Protein 1FY2 (pdb70)

Organism: Salmonella typhimurium (strain LT2 / SGSC1412 / ATCC 700720) (NCBI:txid99287)

Radius of gyration: 16.22 Å; Cα contacts (8 Å, |Δi|>4): 516; chains: 1; bounding box: 36×38×47 Å

CATH classification: 3.40.50.880

Foldseek 3Di:
DWEKEALAQDDPPGDGNPVVVVVCLVRCPPFAEEEEQQQLDDPDDSVVVQPVCCVSCVVSRHHYDYCVPDDDSLVSLQPHQEYEYEHHHLQRSLQVCVVVVNFASNLVSVVVHHHYYYYNSSSQQQEQFNLQEPHDNPDHSPGRGHSHNDHAGENGQADPVSVVSVQVVCVVVQAHKYKRHHHQKIWTAPPHWTFIAGDDWMWIDHHPDDIDTDDGGDID

Structure (mmCIF, N/CA/C/O backbone):
data_1FY2
#
_entry.id   1FY2
#
_cell.length_a   91.986
_cell.length_b   42.690
_cell.length_c   62.496
_cell.angle_alpha   90.00
_cell.angle_beta   106.06
_cell.angle_gamma   90.00
#
_symmetry.space_group_name_H-M   'C 1 2 1'
#
loop_
_entity.id
_entity.type
_entity.pdbx_description
1 polymer 'ASPARTYL DIPEPTIDASE'
2 non-polymer 'CADMIUM ION'
3 water water
#
loop_
_atom_site.group_PDB
_atom_site.id
_atom_site.type_symbol
_atom_site.label_atom_id
_atom_site.label_alt_id
_atom_site.label_comp_id
_atom_site.label_asym_id
_atom_site.label_entity_id
_atom_site.label_seq_id
_atom_site.pdbx_PDB_ins_code
_atom_site.Cartn_x
_atom_site.Cartn_y
_atom_site.Cartn_z
_atom_site.occupancy
_atom_site.B_iso_or_equiv
_atom_site.auth_seq_id
_atom_site.auth_comp_id
_atom_site.auth_asym_id
_atom_site.auth_atom_id
_atom_site.pdbx_PDB_model_num
ATOM 1 N N . MET A 1 1 ? 27.067 30.382 11.933 1.00 16.25 1 MET A N 1
ATOM 2 C CA . MET A 1 1 ? 25.708 30.157 12.499 1.00 14.89 1 MET A CA 1
ATOM 3 C C . MET A 1 1 ? 25.445 28.748 12.980 1.00 13.05 1 MET A C 1
ATOM 4 O O . MET A 1 1 ? 26.030 27.754 12.516 1.00 12.71 1 MET A O 1
ATOM 9 N N . GLU A 1 2 ? 24.509 28.681 13.914 1.00 10.68 2 GLU A N 1
ATOM 10 C CA . GLU A 1 2 ? 24.162 27.452 14.571 1.00 8.93 2 GLU A CA 1
ATOM 11 C C . GLU A 1 2 ? 22.685 27.155 14.378 1.00 8.23 2 GLU A C 1
ATOM 12 O O . GLU A 1 2 ? 21.843 27.848 14.961 1.00 8.18 2 GLU A O 1
ATOM 18 N N . LEU A 1 3 ? 22.380 26.134 13.574 1.00 7.18 3 LEU A N 1
ATOM 19 C CA . LEU A 1 3 ? 21.002 25.703 13.311 1.00 7.73 3 LEU A CA 1
ATOM 20 C C . LEU A 1 3 ? 20.903 24.192 13.464 1.00 6.99 3 LEU A C 1
ATOM 21 O O . LEU A 1 3 ? 21.858 23.451 13.164 1.00 7.74 3 LEU A O 1
ATOM 26 N N . LEU A 1 4 ? 19.743 23.713 13.903 1.00 6.53 4 LEU A N 1
ATOM 27 C CA . LEU A 1 4 ? 19.459 22.279 13.913 1.00 6.31 4 LEU A CA 1
ATOM 28 C C . LEU A 1 4 ? 18.066 22.244 13.290 1.00 5.67 4 LEU A C 1
ATOM 29 O O . LEU A 1 4 ? 17.089 22.745 13.873 1.00 6.34 4 LEU A O 1
ATOM 34 N N . LEU A 1 5 ? 17.984 21.660 12.108 1.00 5.95 5 LEU A N 1
ATOM 35 C CA . LEU A 1 5 ? 16.761 21.602 11.324 1.00 6.11 5 LEU A CA 1
ATOM 36 C C . LEU A 1 5 ? 16.338 20.155 11.183 1.00 6.19 5 LEU A C 1
ATOM 37 O O . LEU A 1 5 ? 16.948 19.383 10.430 1.00 7.47 5 LEU A O 1
ATOM 42 N N . LEU A 1 6 ? 15.299 19.789 11.910 1.00 5.56 6 LEU A N 1
ATOM 43 C CA . LEU A 1 6 ? 14.793 18.415 11.937 1.00 7.10 6 LEU A CA 1
ATOM 44 C C . LEU A 1 6 ? 13.600 18.235 11.023 1.00 6.91 6 LEU A C 1
ATOM 45 O O . LEU A 1 6 ? 12.720 19.098 10.938 1.00 6.54 6 LEU A O 1
ATOM 50 N N . SER A 1 7 ? 13.536 17.117 10.332 1.00 6.06 7 SER A N 1
ATOM 51 C CA . SER A 1 7 ? 12.381 16.871 9.500 1.00 6.90 7 SER A CA 1
ATOM 52 C C . SER A 1 7 ? 11.098 16.749 10.341 1.00 7.05 7 SER A C 1
ATOM 53 O O . SER A 1 7 ? 10.018 17.162 9.921 1.00 7.72 7 SER A O 1
ATOM 56 N N . ASN A 1 8 ? 11.225 16.197 11.539 1.00 7.67 8 ASN A N 1
ATOM 57 C CA . ASN A 1 8 ? 10.073 15.887 12.374 1.00 8.79 8 ASN A CA 1
ATOM 58 C C . ASN A 1 8 ? 10.455 15.715 13.820 1.00 8.47 8 ASN A C 1
ATOM 59 O O . ASN A 1 8 ? 11.616 15.525 14.167 1.00 8.54 8 ASN A O 1
ATOM 64 N N . SER A 1 9 ? 9.444 15.756 14.677 1.00 9.58 9 SER A N 1
ATOM 65 C CA . SER A 1 9 ? 9.687 15.693 16.103 1.00 11.69 9 SER A CA 1
ATOM 66 C C . SER A 1 9 ? 9.844 14.323 16.750 1.00 11.95 9 SER A C 1
ATOM 67 O O . SER A 1 9 ? 10.559 14.208 17.746 1.00 12.26 9 SER A O 1
ATOM 70 N N . THR A 1 10 ? 9.203 13.310 16.180 1.00 12.75 10 THR A N 1
ATOM 71 C CA . THR A 1 10 ? 9.133 12.009 16.838 1.00 14.08 10 THR A CA 1
ATOM 72 C C . THR A 1 10 ? 9.330 10.794 15.972 1.00 14.58 10 THR A C 1
ATOM 73 O O . THR A 1 10 ? 8.602 10.592 15.004 1.00 16.33 10 THR A O 1
ATOM 77 N N . LEU A 1 11 ? 10.315 9.973 16.318 1.00 14.48 11 LEU A N 1
ATOM 78 C CA . LEU A 1 11 ? 10.539 8.745 15.581 1.00 15.12 11 LEU A CA 1
ATOM 79 C C . LEU A 1 11 ? 9.472 7.749 16.046 1.00 15.75 11 LEU A C 1
ATOM 80 O O . LEU A 1 11 ? 8.957 7.844 17.171 1.00 15.89 11 LEU A O 1
ATOM 85 N N . PRO A 1 12 ? 9.123 6.792 15.181 1.00 18.16 12 PRO A N 1
ATOM 86 C CA . PRO A 1 12 ? 8.107 5.824 15.612 1.00 18.01 12 PRO A CA 1
ATOM 87 C C . PRO A 1 12 ? 8.523 5.080 16.883 1.00 18.14 12 PRO A C 1
ATOM 88 O O . PRO A 1 12 ? 9.671 4.651 17.028 1.00 18.38 12 PRO A O 1
ATOM 92 N N . GLY A 1 13 ? 7.579 4.961 17.804 1.00 17.46 13 GLY A N 1
ATOM 93 C CA . GLY A 1 13 ? 7.837 4.260 19.042 1.00 18.19 13 GLY A CA 1
ATOM 94 C C . GLY A 1 13 ? 8.721 5.006 20.017 1.00 17.18 13 GLY A C 1
ATOM 95 O O . GLY A 1 13 ? 9.018 4.480 21.091 1.00 17.51 13 GLY A O 1
ATOM 96 N N . LYS A 1 14 ? 9.153 6.219 19.662 1.00 15.55 14 LYS A N 1
ATOM 97 C CA . LYS A 1 14 ? 10.008 6.994 20.544 1.00 14.95 14 LYS A CA 1
ATOM 98 C C . LYS A 1 14 ? 9.283 8.200 21.094 1.00 14.87 14 LYS A C 1
ATOM 99 O O . LYS A 1 14 ? 8.144 8.499 20.722 1.00 15.75 14 LYS A O 1
ATOM 105 N N . ALA A 1 15 ? 9.949 8.887 22.001 1.00 14.52 15 ALA A N 1
ATOM 106 C CA . ALA A 1 15 ? 9.362 10.034 22.636 1.00 15.34 15 ALA A CA 1
ATOM 107 C C . ALA A 1 15 ? 9.528 11.251 21.756 1.00 15.90 15 ALA A C 1
ATOM 108 O O . ALA A 1 15 ? 10.515 11.418 21.020 1.00 14.17 15 ALA A O 1
ATOM 110 N N . TRP A 1 16 ? 8.514 12.088 21.800 1.00 17.21 16 TRP A N 1
ATOM 111 C CA . TRP A 1 16 ? 8.542 13.332 21.056 1.00 16.72 16 TRP A CA 1
ATOM 112 C C . TRP A 1 16 ? 9.926 14.016 21.367 1.00 17.16 16 TRP A C 1
ATOM 113 O O . TRP A 1 16 ? 10.305 14.186 22.521 1.00 17.61 16 TRP A O 1
ATOM 124 N N . LEU A 1 17 ? 10.693 14.349 20.315 1.00 15.10 17 LEU A N 1
ATOM 125 C CA . LEU A 1 17 ? 12.043 14.966 20.353 1.00 12.83 17 LEU A CA 1
ATOM 126 C C . LEU A 1 17 ? 13.235 14.109 20.867 1.00 11.46 17 LEU A C 1
ATOM 127 O O . LEU A 1 17 ? 14.372 14.558 20.933 1.00 11.52 17 LEU A O 1
ATOM 132 N N . GLU A 1 18 ? 12.987 12.840 21.149 1.00 12.50 18 GLU A N 1
ATOM 133 C CA . GLU A 1 18 ? 14.061 11.992 21.690 1.00 12.58 18 GLU A CA 1
ATOM 134 C C . GLU A 1 18 ? 15.332 11.884 20.856 1.00 11.96 18 GLU A C 1
ATOM 135 O O . GLU A 1 18 ? 16.425 11.944 21.392 1.00 11.95 18 GLU A O 1
ATOM 141 N N . HIS A 1 19 ? 15.193 11.727 19.544 1.00 10.82 19 HIS A N 1
ATOM 142 C CA . HIS A 1 19 ? 16.349 11.609 18.674 1.00 11.54 19 HIS A CA 1
ATOM 143 C C . HIS A 1 19 ? 17.098 12.928 18.546 1.00 11.56 19 HIS A C 1
ATOM 144 O O . HIS A 1 19 ? 18.249 12.949 18.149 1.00 13.10 19 HIS A O 1
ATOM 151 N N . ALA A 1 20 ? 16.428 14.033 18.866 1.00 12.68 20 ALA A N 1
ATOM 152 C CA . ALA A 1 20 ? 17.072 15.338 18.756 1.00 13.40 20 ALA A CA 1
ATOM 153 C C . ALA A 1 20 ? 17.908 15.685 19.977 1.00 13.43 20 ALA A C 1
ATOM 154 O O . ALA A 1 20 ? 18.845 16.466 19.878 1.00 12.93 20 ALA A O 1
ATOM 156 N N . LEU A 1 21 ? 17.608 15.079 21.125 1.00 14.30 21 LEU A N 1
ATOM 157 C CA . LEU A 1 21 ? 18.319 15.447 22.349 1.00 13.22 21 LEU A CA 1
ATOM 158 C C . LEU A 1 21 ? 19.831 15.395 22.281 1.00 13.40 21 LEU A C 1
ATOM 159 O O . LEU A 1 21 ? 20.516 16.345 22.650 1.00 12.28 21 LEU A O 1
ATOM 164 N N . PRO A 1 22 ? 20.390 14.288 21.803 1.00 13.70 22 PRO A N 1
ATOM 165 C CA . PRO A 1 22 ? 21.846 14.298 21.763 1.00 13.63 22 PRO A CA 1
ATOM 166 C C . PRO A 1 22 ? 22.413 15.373 20.832 1.00 12.77 22 PRO A C 1
ATOM 167 O O . PRO A 1 22 ? 23.474 15.945 21.094 1.00 12.85 22 PRO A O 1
ATOM 171 N N . LEU A 1 23 ? 21.711 15.624 19.722 1.00 11.03 23 LEU A N 1
ATOM 172 C CA . LEU A 1 23 ? 22.136 16.644 18.764 1.00 10.20 23 LEU A CA 1
ATOM 173 C C . LEU A 1 23 ? 22.129 18.021 19.421 1.00 9.07 23 LEU A C 1
ATOM 174 O O . LEU A 1 23 ? 23.064 18.790 19.271 1.00 10.17 23 LEU A O 1
ATOM 179 N N . ILE A 1 24 ? 21.069 18.306 20.151 1.00 9.18 24 ILE A N 1
ATOM 180 C CA . ILE A 1 24 ? 20.938 19.581 20.838 1.00 10.63 24 ILE A CA 1
ATOM 181 C C . ILE A 1 24 ? 22.011 19.705 21.923 1.00 10.57 24 ILE A C 1
ATOM 182 O O . ILE A 1 24 ? 22.702 20.714 22.022 1.00 10.61 24 ILE A O 1
ATOM 187 N N . ALA A 1 25 ? 22.170 18.657 22.734 1.00 12.27 25 ALA A N 1
ATOM 188 C CA . ALA A 1 25 ? 23.182 18.696 23.792 1.00 13.23 25 ALA A CA 1
ATOM 189 C C . ALA A 1 25 ? 24.572 18.957 23.210 1.00 13.56 25 ALA A C 1
ATOM 190 O O . ALA A 1 25 ? 25.378 19.687 23.789 1.00 14.74 25 ALA A O 1
ATOM 192 N N . ASN A 1 26 ? 24.846 18.379 22.052 1.00 13.74 26 ASN A N 1
ATOM 193 C CA . ASN A 1 26 ? 26.123 18.571 21.394 1.00 14.99 26 ASN A CA 1
ATOM 194 C C . ASN A 1 26 ? 26.324 19.991 20.907 1.00 14.18 26 ASN A C 1
ATOM 195 O O . ASN A 1 26 ? 27.444 20.472 20.814 1.00 15.53 26 ASN A O 1
ATOM 200 N N . GLN A 1 27 ? 25.224 20.671 20.592 1.00 12.96 27 GLN A N 1
ATOM 201 C CA . GLN A 1 27 ? 25.311 21.996 20.011 1.00 11.74 27 GLN A CA 1
ATOM 202 C C . GLN A 1 27 ? 25.079 23.175 20.950 1.00 10.61 27 GLN A C 1
ATOM 203 O O . GLN A 1 27 ? 25.443 24.304 20.626 1.00 11.05 27 GLN A O 1
ATOM 209 N N . LEU A 1 28 ? 24.492 22.929 22.110 1.00 10.75 28 LEU A N 1
ATOM 210 C CA . LEU A 1 28 ? 24.184 24.029 23.010 1.00 10.43 28 LEU A CA 1
ATOM 211 C C . LEU A 1 28 ? 25.350 24.910 23.402 1.00 10.61 28 LEU A C 1
ATOM 212 O O . LEU A 1 28 ? 25.228 26.142 23.466 1.00 11.22 28 LEU A O 1
ATOM 217 N N . ASN A 1 29 ? 26.476 24.268 23.706 1.00 13.60 29 ASN A N 1
ATOM 218 C CA . ASN A 1 29 ? 27.681 24.973 24.104 1.00 14.99 29 AS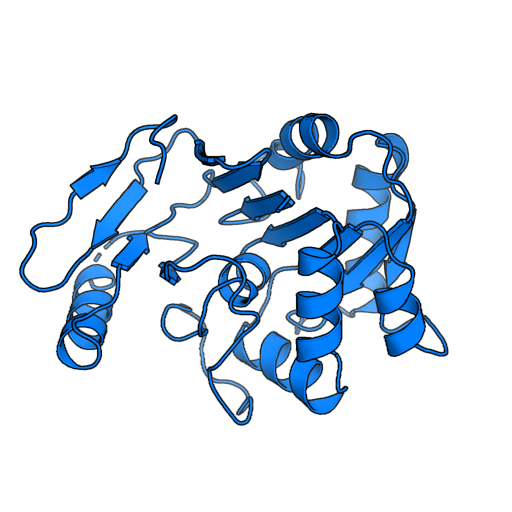N A CA 1
ATOM 219 C C . ASN A 1 29 ? 27.432 25.933 25.271 1.00 14.77 29 ASN A C 1
ATOM 220 O O . ASN A 1 29 ? 27.920 27.053 25.268 1.00 16.24 29 ASN A O 1
ATOM 225 N N . GLY A 1 30 ? 26.647 25.485 26.238 1.00 14.06 30 GLY A N 1
ATOM 226 C CA . GLY A 1 30 ? 26.387 26.296 27.420 1.00 14.88 30 GLY A CA 1
ATOM 227 C C . GLY A 1 30 ? 25.178 27.214 27.381 1.00 13.92 30 GLY A C 1
ATOM 228 O O . GLY A 1 30 ? 24.844 27.816 28.399 1.00 15.46 30 GLY A O 1
ATOM 229 N N . ARG A 1 31 ? 24.532 27.338 26.220 1.00 12.16 31 ARG A N 1
ATOM 230 C CA . ARG A 1 31 ? 23.350 28.206 26.099 1.00 11.17 31 ARG A CA 1
ATOM 231 C C . ARG A 1 31 ? 22.222 27.683 26.966 1.00 10.89 31 ARG A C 1
ATOM 232 O O . ARG A 1 31 ? 22.022 26.472 27.089 1.00 11.92 31 ARG A O 1
ATOM 240 N N . ARG A 1 32 ? 21.467 28.603 27.551 1.00 9.75 32 ARG A N 1
ATOM 241 C CA . ARG A 1 32 ? 20.350 28.247 28.407 1.00 9.98 32 ARG A CA 1
ATOM 242 C C . ARG A 1 32 ? 19.002 28.866 28.063 1.00 8.99 32 ARG A C 1
ATOM 243 O O . ARG A 1 32 ? 17.992 28.185 28.054 1.00 9.69 32 ARG A O 1
ATOM 251 N N . SER A 1 33 ? 18.966 30.166 27.797 1.00 8.27 33 SER A N 1
ATOM 252 C CA . SER A 1 33 ? 17.695 30.813 27.606 1.00 8.46 33 SER A CA 1
ATOM 253 C C . SER A 1 33 ? 17.094 30.602 26.251 1.00 7.31 33 SER A C 1
ATOM 254 O O . SER A 1 33 ? 17.680 30.954 25.230 1.00 9.23 33 SER A O 1
ATOM 257 N N . ALA A 1 34 ? 15.897 30.031 26.252 1.00 7.35 34 ALA A N 1
ATOM 258 C CA . ALA A 1 34 ? 15.214 29.734 25.013 1.00 7.60 34 ALA A CA 1
ATOM 259 C C . ALA A 1 34 ? 13.824 30.294 24.933 1.00 7.49 34 ALA A C 1
ATOM 260 O O . ALA A 1 34 ? 13.094 30.321 25.947 1.00 8.43 34 ALA A O 1
ATOM 262 N N . VAL A 1 35 ? 13.459 30.741 23.737 1.00 7.26 35 VAL A N 1
ATOM 263 C CA . VAL A 1 35 ? 12.074 31.125 23.504 1.00 7.56 35 VAL A CA 1
ATOM 264 C C . VAL A 1 35 ? 11.513 30.090 22.536 1.00 7.60 35 VAL A C 1
ATOM 265 O O . VAL A 1 35 ? 12.171 29.694 21.553 1.00 8.41 35 VAL A O 1
ATOM 269 N N . PHE A 1 36 ? 10.305 29.622 22.822 1.00 7.58 36 PHE A N 1
ATOM 270 C CA . PHE A 1 36 ? 9.623 28.666 21.956 1.00 7.46 36 PHE A CA 1
ATOM 271 C C . PHE A 1 36 ? 8.563 29.438 21.158 1.00 6.51 36 PHE A C 1
ATOM 272 O O . PHE A 1 36 ? 7.776 30.214 21.719 1.00 8.39 36 PHE A O 1
ATOM 280 N N . ILE A 1 37 ? 8.557 29.219 19.842 1.00 6.74 37 ILE A N 1
ATOM 281 C CA . ILE A 1 37 ? 7.630 29.839 18.891 1.00 6.33 37 ILE A CA 1
ATOM 282 C C . ILE A 1 37 ? 6.636 28.706 18.609 1.00 5.73 37 ILE A C 1
ATOM 283 O O . ILE A 1 37 ? 6.932 27.758 17.872 1.00 6.13 37 ILE A O 1
ATOM 288 N N . PRO A 1 38 ? 5.413 28.826 19.151 1.00 6.06 38 PRO A N 1
ATOM 289 C CA . PRO A 1 38 ? 4.396 27.779 19.008 1.00 6.89 38 PRO A CA 1
ATOM 290 C C . PRO A 1 38 ? 3.400 27.924 17.892 1.00 6.15 38 PRO A C 1
ATOM 291 O O . PRO A 1 38 ? 2.512 27.057 17.738 1.00 7.56 38 PRO A O 1
ATOM 295 N N . PHE A 1 39 ? 3.538 29.001 17.138 1.00 7.31 39 PHE A N 1
ATOM 296 C CA . PHE A 1 39 ? 2.521 29.408 16.167 1.00 7.87 39 PHE A CA 1
ATOM 297 C C . PHE A 1 39 ? 2.094 28.486 15.074 1.00 8.41 39 PHE A C 1
ATOM 298 O O . PHE A 1 39 ? 1.026 28.707 14.479 1.00 9.38 39 PHE A O 1
ATOM 306 N N . ALA A 1 40 ? 2.906 27.490 14.766 1.00 7.52 40 ALA A N 1
ATOM 307 C CA . ALA A 1 40 ? 2.507 26.527 13.761 1.00 8.80 40 ALA A CA 1
ATOM 308 C C . ALA A 1 40 ? 1.367 25.653 14.313 1.00 10.64 40 ALA A C 1
ATOM 309 O O . ALA A 1 40 ? 0.556 25.120 13.536 1.00 11.57 40 ALA A O 1
ATOM 311 N N . GLY A 1 41 ? 1.313 25.511 15.637 1.00 9.06 41 GLY A N 1
ATOM 312 C CA . GLY A 1 41 ? 0.322 24.676 16.304 1.00 10.84 41 GLY A CA 1
ATOM 313 C C . GLY A 1 41 ? -1.086 25.181 16.118 1.00 12.18 41 GLY A C 1
ATOM 314 O O . GLY A 1 41 ? -1.361 26.366 16.326 1.00 11.14 41 GLY A O 1
ATOM 315 N N . VAL A 1 42 ? -1.973 24.232 15.784 1.00 14.59 42 VAL A N 1
ATOM 316 C CA . VAL A 1 42 ? -3.375 24.499 15.482 1.00 16.14 42 VAL A CA 1
ATOM 317 C C . VAL A 1 42 ? -4.385 23.800 16.407 1.00 17.21 42 VAL A C 1
ATOM 318 O O . VAL A 1 42 ? -5.226 24.455 17.017 1.00 18.54 42 VAL A O 1
ATOM 322 N N . THR A 1 43 ? -4.279 22.473 16.495 1.00 19.92 43 THR A N 1
ATOM 323 C CA . THR A 1 43 ? -5.196 21.630 17.290 1.00 21.85 43 THR A CA 1
ATOM 324 C C . THR A 1 43 ? -4.898 21.540 18.798 1.00 22.85 43 THR A C 1
ATOM 325 O O . THR A 1 43 ? -5.745 21.091 19.587 1.00 24.32 43 THR A O 1
ATOM 329 N N . GLN A 1 44 ? -3.697 21.958 19.185 1.00 21.75 44 GLN A N 1
ATOM 330 C CA . GLN A 1 44 ? -3.256 21.963 20.575 1.00 20.07 44 GLN A CA 1
ATOM 331 C C . GLN A 1 44 ? -3.036 23.432 20.937 1.00 20.02 44 GLN A C 1
ATOM 332 O O . GLN A 1 44 ? -2.716 24.245 20.068 1.00 20.56 44 GLN A O 1
ATOM 338 N N . THR A 1 45 ? -3.214 23.782 22.202 1.00 18.83 45 THR A N 1
ATOM 339 C CA . THR A 1 45 ? -3.017 25.161 22.602 1.00 18.97 45 THR A CA 1
ATOM 340 C C . THR A 1 45 ? -1.523 25.461 22.599 1.00 17.34 45 THR A C 1
ATOM 341 O O . THR A 1 45 ? -0.685 24.569 22.774 1.00 16.89 45 THR A O 1
ATOM 345 N N . TRP A 1 46 ? -1.191 26.714 22.372 1.00 17.52 46 TRP A N 1
ATOM 346 C CA . TRP A 1 46 ? 0.213 27.060 22.369 1.00 15.70 46 TRP A CA 1
ATOM 347 C C . TRP A 1 46 ? 0.781 26.903 23.760 1.00 17.33 46 TRP A C 1
ATOM 348 O O . TRP A 1 46 ? 1.938 26.511 23.926 1.00 18.62 46 TRP A O 1
ATOM 359 N N . ASP A 1 47 ? -0.053 27.189 24.757 1.00 18.14 47 ASP A N 1
ATOM 360 C CA . ASP A 1 47 ? 0.369 27.064 26.136 1.00 18.75 47 ASP A CA 1
ATOM 361 C C . ASP A 1 47 ? 0.841 25.637 26.360 1.00 16.81 47 ASP A C 1
ATOM 362 O O . ASP A 1 47 ? 1.927 25.415 26.878 1.00 18.44 47 ASP A O 1
ATOM 367 N N . GLU A 1 48 ? 0.006 24.665 25.992 1.00 17.66 48 GLU A N 1
ATOM 368 C CA . GLU A 1 48 ? 0.401 23.281 26.194 1.00 17.30 48 GLU A CA 1
ATOM 369 C C . GLU A 1 48 ? 1.563 22.856 25.332 1.00 17.61 48 GLU A C 1
ATOM 370 O O . GLU A 1 48 ? 2.390 22.041 25.743 1.00 17.67 48 GLU A O 1
ATOM 376 N N . TYR A 1 49 ? 1.648 23.412 24.129 1.00 16.51 49 TYR A N 1
ATOM 377 C CA . TYR A 1 49 ? 2.749 23.072 23.228 1.00 15.72 49 TYR A CA 1
ATOM 378 C C . TYR A 1 49 ? 4.099 23.448 23.882 1.00 15.29 49 TYR A C 1
ATOM 379 O O . TYR A 1 49 ? 5.087 22.734 23.802 1.00 14.45 49 TYR A O 1
ATOM 388 N N . THR A 1 50 ? 4.131 24.573 24.547 1.00 16.83 50 THR A N 1
ATOM 389 C CA . THR A 1 50 ? 5.368 24.977 25.203 1.00 17.20 50 THR A CA 1
ATOM 390 C C . THR A 1 50 ? 5.959 23.985 26.288 1.00 17.96 50 THR A C 1
ATOM 391 O O . THR A 1 50 ? 7.166 23.828 26.420 1.00 18.02 50 THR A O 1
ATOM 395 N N . ASP A 1 51 ? 5.108 23.238 26.992 1.00 16.89 51 ASP A N 1
ATOM 396 C CA . ASP A 1 51 ? 5.554 22.318 28.065 1.00 15.57 51 ASP A CA 1
ATOM 397 C C . ASP A 1 51 ? 6.317 21.042 27.714 1.00 16.39 51 ASP A C 1
ATOM 398 O O . ASP A 1 51 ? 7.267 20.660 28.418 1.00 16.60 51 ASP A O 1
ATOM 403 N N . LYS A 1 52 ? 5.894 20.357 26.656 1.00 14.38 52 LYS A N 1
ATOM 404 C CA . LYS A 1 52 ? 6.588 19.142 26.264 1.00 17.64 52 LYS A CA 1
ATOM 405 C C . LYS A 1 52 ? 8.061 19.451 25.973 1.00 15.95 52 LYS A C 1
ATOM 406 O O . LYS A 1 52 ? 8.968 18.651 26.275 1.00 17.88 52 LYS A O 1
ATOM 412 N N . THR A 1 53 ? 8.275 20.578 25.283 1.00 17.24 53 THR A N 1
ATOM 413 C CA . THR A 1 53 ? 9.592 21.080 24.886 1.00 16.64 53 THR A CA 1
ATOM 414 C C . THR A 1 53 ? 10.452 21.365 26.137 1.00 12.84 53 THR A C 1
ATOM 415 O O . THR A 1 53 ? 11.580 20.893 26.262 1.00 14.93 53 THR A O 1
ATOM 419 N N . ALA A 1 54 ? 9.871 22.112 27.058 1.00 16.27 54 ALA A N 1
ATOM 420 C CA . ALA A 1 54 ? 10.548 22.444 28.314 1.00 17.15 54 ALA A CA 1
ATOM 421 C C . ALA A 1 54 ? 10.901 21.174 29.102 1.00 17.58 54 ALA A C 1
ATOM 422 O O . ALA A 1 54 ? 11.977 21.047 29.678 1.00 18.25 54 ALA A O 1
ATOM 424 N N . GLU A 1 55 ? 9.974 20.226 29.085 1.00 17.30 55 GLU A N 1
ATOM 425 C CA . GLU A 1 55 ? 10.114 18.940 29.756 1.00 16.75 55 GLU A CA 1
ATOM 426 C C . GLU A 1 55 ? 11.353 18.166 29.346 1.00 16.53 55 GLU A C 1
ATOM 427 O O . GLU A 1 55 ? 12.128 17.697 30.195 1.00 17.58 55 GLU A O 1
ATOM 433 N N . VAL A 1 56 ? 11.529 18.006 28.032 1.00 13.96 56 VAL A N 1
ATOM 434 C CA . VAL A 1 56 ? 12.656 17.232 27.545 1.00 15.67 56 VAL A CA 1
ATOM 435 C C . VAL A 1 56 ? 13.937 18.031 27.469 1.00 11.17 56 VAL A C 1
ATOM 436 O O . VAL A 1 56 ? 15.043 17.471 27.505 1.00 15.13 56 VAL A O 1
ATOM 440 N N . LEU A 1 57 ? 13.792 19.356 27.331 1.00 15.50 57 LEU A N 1
ATOM 441 C CA . LEU A 1 57 ? 14.946 20.227 27.221 1.00 13.71 57 LEU A CA 1
ATOM 442 C C . LEU A 1 57 ? 15.452 20.781 28.542 1.00 12.67 57 LEU A C 1
ATOM 443 O O . LEU A 1 57 ? 16.614 21.092 28.627 1.00 11.31 57 LEU A O 1
ATOM 448 N N . ALA A 1 58 ? 14.597 20.874 29.560 1.00 13.10 58 ALA A N 1
ATOM 449 C CA . ALA A 1 58 ? 15.054 21.390 30.860 1.00 13.22 58 ALA A CA 1
ATOM 450 C C . ALA A 1 58 ? 16.293 20.643 31.387 1.00 13.54 58 ALA A C 1
ATOM 451 O O . ALA A 1 58 ? 17.249 21.265 31.834 1.00 12.61 58 ALA A O 1
ATOM 453 N N . PRO A 1 59 ? 16.298 19.293 31.320 1.00 12.97 59 PRO A N 1
ATOM 454 C CA . PRO A 1 59 ? 17.460 18.547 31.817 1.00 12.59 59 PRO A CA 1
ATOM 455 C C . PRO A 1 59 ? 18.735 18.872 31.056 1.00 11.92 59 PRO A C 1
ATOM 456 O O . PRO A 1 59 ? 19.835 18.676 31.539 1.00 11.41 59 PRO A O 1
ATOM 460 N N . LEU A 1 60 ? 18.563 19.342 29.818 1.00 12.14 60 LEU A N 1
ATOM 461 C CA . LEU A 1 60 ? 19.701 19.705 28.984 1.00 11.75 60 LEU A CA 1
ATOM 462 C C . LEU A 1 60 ? 20.247 21.105 29.333 1.00 12.10 60 LEU A C 1
ATOM 463 O O . LEU A 1 60 ? 21.226 21.556 28.727 1.00 12.02 60 LEU A O 1
ATOM 468 N N . GLY A 1 61 ? 19.624 21.762 30.312 1.00 11.09 61 GLY A N 1
ATOM 469 C CA . GLY A 1 61 ? 20.048 23.089 30.738 1.00 10.89 61 GLY A CA 1
ATOM 470 C C . GLY A 1 61 ? 19.346 24.197 29.973 1.00 10.52 61 GLY A C 1
ATOM 471 O O . GLY A 1 61 ? 19.788 25.350 30.004 1.00 11.44 61 GLY A O 1
ATOM 472 N N . VAL A 1 62 ? 18.246 23.872 29.313 1.00 9.56 62 VAL A N 1
ATOM 473 C CA . VAL A 1 62 ? 17.527 24.874 28.517 1.00 10.49 62 VAL A CA 1
ATOM 474 C C . VAL A 1 62 ? 16.274 25.335 29.244 1.00 10.39 62 VAL A C 1
ATOM 475 O O . VAL A 1 62 ? 15.455 24.505 29.680 1.00 11.09 62 VAL A O 1
ATOM 479 N N . ASN A 1 63 ? 16.129 26.648 29.413 1.00 9.33 63 ASN A N 1
ATOM 480 C CA . ASN A 1 63 ? 14.958 27.213 30.059 1.00 10.35 63 ASN A CA 1
ATOM 481 C C . ASN A 1 63 ? 14.079 27.736 28.952 1.00 9.69 63 ASN A C 1
ATOM 482 O O . ASN A 1 63 ? 14.386 28.744 28.333 1.00 10.46 63 ASN A O 1
ATOM 487 N N . VAL A 1 64 ? 12.968 27.057 28.737 1.00 10.17 64 VAL A N 1
ATOM 488 C CA . VAL A 1 64 ? 12.072 27.389 27.656 1.00 11.44 64 VAL A CA 1
ATOM 489 C C . VAL A 1 64 ? 10.906 28.222 28.085 1.00 12.68 64 VAL A C 1
ATOM 490 O O . VAL A 1 64 ? 10.188 27.843 29.012 1.00 15.16 64 VAL A O 1
ATOM 494 N N . THR A 1 65 ? 10.717 29.356 27.425 1.00 11.78 65 THR A N 1
ATOM 495 C CA . THR A 1 65 ? 9.582 30.210 27.687 1.00 13.29 65 THR A CA 1
ATOM 496 C C . THR A 1 65 ? 8.809 30.382 26.380 1.00 12.11 65 THR A C 1
ATOM 497 O O . THR A 1 65 ? 9.399 30.624 25.320 1.00 10.42 65 THR A O 1
ATOM 501 N N . GLY A 1 66 ? 7.488 30.231 26.459 1.00 12.82 66 GLY A N 1
ATOM 502 C CA . GLY A 1 66 ? 6.651 30.386 25.274 1.00 11.92 66 GLY A CA 1
ATOM 503 C C . GLY A 1 66 ? 6.587 31.849 24.903 1.00 12.14 66 GLY A C 1
ATOM 504 O O . GLY A 1 66 ? 6.284 32.697 25.762 1.00 13.03 66 GLY A O 1
ATOM 505 N N . ILE A 1 67 ? 6.808 32.170 23.633 1.00 11.91 67 ILE A N 1
ATOM 506 C CA . ILE A 1 67 ? 6.834 33.561 23.169 1.00 12.27 67 ILE A CA 1
ATOM 507 C C . ILE A 1 67 ? 5.467 34.228 23.297 1.00 14.40 67 ILE A C 1
ATOM 508 O O . ILE A 1 67 ? 5.366 35.462 23.217 1.00 15.83 67 ILE A O 1
ATOM 513 N N . HIS A 1 68 ? 4.437 33.402 23.515 1.00 14.39 68 HIS A N 1
ATOM 514 C CA . HIS A 1 68 ? 3.059 33.865 23.720 1.00 16.34 68 HIS A CA 1
ATOM 515 C C . HIS A 1 68 ? 2.780 34.083 25.223 1.00 16.73 68 HIS A C 1
ATOM 516 O O . HIS A 1 68 ? 1.664 34.492 25.605 1.00 19.07 68 HIS A O 1
ATOM 523 N N . ARG A 1 69 ? 3.757 33.785 26.079 1.00 17.24 69 ARG A N 1
ATOM 524 C CA . ARG A 1 69 ? 3.586 33.939 27.531 1.00 17.34 69 ARG A CA 1
ATOM 525 C C . ARG A 1 69 ? 4.487 35.040 28.110 1.00 16.75 69 ARG A C 1
ATOM 526 O O . ARG A 1 69 ? 4.657 35.120 29.336 1.00 19.24 69 ARG A O 1
ATOM 534 N N . VAL A 1 70 ? 5.064 35.879 27.250 1.00 14.54 70 VAL A N 1
ATOM 535 C CA . VAL A 1 70 ? 5.937 36.960 27.724 1.00 14.41 70 VAL A CA 1
ATOM 536 C C . VAL A 1 70 ? 5.399 38.323 27.337 1.00 14.22 70 VAL A C 1
ATOM 537 O O . VAL A 1 70 ? 4.784 38.492 26.288 1.00 14.86 70 VAL A O 1
ATOM 541 N N . ALA A 1 71 ? 5.650 39.314 28.186 1.00 12.66 71 ALA A N 1
ATOM 542 C CA . ALA A 1 71 ? 5.123 40.648 27.939 1.00 13.19 71 ALA A CA 1
ATOM 543 C C . ALA A 1 71 ? 5.717 41.351 26.733 1.00 12.24 71 ALA A C 1
ATOM 544 O O . ALA A 1 71 ? 5.016 42.094 26.037 1.00 14.13 71 ALA A O 1
ATOM 546 N N . ASP A 1 72 ? 6.998 41.128 26.467 1.00 10.55 72 ASP A N 1
ATOM 547 C CA . ASP A 1 72 ? 7.632 41.781 25.333 1.00 10.44 72 ASP A CA 1
ATOM 548 C C . ASP A 1 72 ? 8.324 40.696 24.500 1.00 10.80 72 ASP A C 1
ATOM 549 O O . ASP A 1 72 ? 9.489 40.359 24.713 1.00 9.42 72 ASP A O 1
ATOM 554 N N . PRO A 1 73 ? 7.580 40.132 23.537 1.00 10.03 73 PRO A N 1
ATOM 555 C CA . PRO A 1 73 ? 8.154 39.077 22.700 1.00 10.61 73 PRO A CA 1
ATOM 556 C C . PRO A 1 73 ? 9.364 39.507 21.892 1.00 9.49 73 PRO A C 1
ATOM 557 O O . PRO A 1 73 ? 10.311 38.741 21.691 1.00 10.20 73 PRO A O 1
ATOM 561 N N . LEU A 1 74 ? 9.372 40.748 21.436 1.00 9.56 74 LEU A N 1
ATOM 562 C CA . LEU A 1 74 ? 10.496 41.234 20.674 1.00 9.24 74 LEU A CA 1
ATOM 563 C C . LEU A 1 74 ? 11.734 41.221 21.571 1.00 9.32 74 LEU A C 1
ATOM 564 O O . LEU A 1 74 ? 12.786 40.721 21.184 1.00 10.45 74 LEU A O 1
ATOM 569 N N . ALA A 1 75 ? 11.619 41.769 22.787 1.00 9.89 75 ALA A N 1
ATOM 570 C CA . ALA A 1 75 ? 12.767 41.771 23.687 1.00 8.64 75 ALA A CA 1
ATOM 571 C C . ALA A 1 75 ? 13.160 40.358 24.101 1.00 7.81 75 ALA A C 1
ATOM 572 O O . ALA A 1 75 ? 14.338 40.081 24.280 1.00 9.51 75 ALA A O 1
ATOM 574 N N . ALA A 1 76 ? 12.178 39.471 24.261 1.00 8.77 76 ALA A N 1
ATOM 575 C CA . ALA A 1 76 ? 12.479 38.089 24.620 1.00 9.54 76 ALA A CA 1
ATOM 576 C C . ALA A 1 76 ? 13.363 37.461 23.543 1.00 8.64 76 ALA A C 1
ATOM 577 O O . ALA A 1 76 ? 14.341 36.762 23.855 1.00 9.07 76 ALA A O 1
ATOM 579 N N . ILE A 1 77 ? 13.036 37.695 22.280 1.00 7.93 77 ILE A N 1
ATOM 580 C CA . ILE A 1 77 ? 13.848 37.175 21.189 1.00 8.65 77 ILE A CA 1
ATOM 581 C C . ILE A 1 77 ? 15.232 37.847 21.199 1.00 8.23 77 ILE A C 1
ATOM 582 O O . ILE A 1 77 ? 16.254 37.160 21.063 1.00 8.67 77 ILE A O 1
ATOM 587 N N . GLU A 1 78 ? 15.296 39.166 21.395 1.00 9.29 78 GLU A N 1
ATOM 588 C CA . GLU A 1 78 ? 16.578 39.863 21.399 1.00 10.01 78 GLU A CA 1
ATOM 589 C C . GLU A 1 78 ? 17.533 39.360 22.473 1.00 8.82 78 GLU A C 1
ATOM 590 O O . GLU A 1 78 ? 18.740 39.388 22.286 1.00 10.64 78 GLU A O 1
ATOM 596 N N . LYS A 1 79 ? 16.982 38.890 23.589 1.00 8.98 79 LYS A N 1
ATOM 597 C CA . LYS A 1 79 ? 17.800 38.407 24.702 1.00 9.86 79 LYS A CA 1
ATOM 598 C C . LYS A 1 79 ? 18.021 36.893 24.700 1.00 9.34 79 LYS A C 1
ATOM 599 O O . LYS A 1 79 ? 18.873 36.383 25.423 1.00 10.29 79 LYS A O 1
ATOM 605 N N . ALA A 1 80 ? 17.251 36.175 23.903 1.00 9.48 80 ALA A N 1
ATOM 606 C CA . ALA A 1 80 ? 17.336 34.717 23.886 1.00 9.93 80 ALA A CA 1
ATOM 607 C C . ALA A 1 80 ? 18.631 34.147 23.348 1.00 9.15 80 ALA A C 1
ATOM 608 O O . ALA A 1 80 ? 19.221 34.673 22.406 1.00 10.05 80 ALA A O 1
ATOM 610 N N . GLU A 1 81 ? 19.080 33.049 23.949 1.00 7.82 81 GLU A N 1
ATOM 611 C CA . GLU A 1 81 ? 20.267 32.379 23.436 1.00 7.38 81 GLU A CA 1
ATOM 612 C C . GLU A 1 81 ? 19.882 31.290 22.435 1.00 6.70 81 GLU A C 1
ATOM 613 O O . GLU A 1 81 ? 20.715 30.821 21.659 1.00 7.31 81 GLU A O 1
ATOM 619 N N . ILE A 1 82 ? 18.612 30.880 22.466 1.00 6.33 82 ILE A N 1
ATOM 620 C CA . ILE A 1 82 ? 18.128 29.790 21.653 1.00 6.22 82 ILE A CA 1
ATOM 621 C C . ILE A 1 82 ? 16.715 30.131 21.190 1.00 5.57 82 ILE A C 1
ATOM 622 O O . ILE A 1 82 ? 15.906 30.620 21.987 1.00 6.94 82 ILE A O 1
ATOM 627 N N . ILE A 1 83 ? 16.427 29.878 19.914 1.00 5.63 83 ILE A N 1
ATOM 628 C CA . ILE A 1 83 ? 15.093 30.097 19.354 1.00 6.10 83 ILE A CA 1
ATOM 629 C C . ILE A 1 83 ? 14.621 28.742 18.885 1.00 5.70 83 ILE A C 1
ATOM 630 O O . ILE A 1 83 ? 15.303 28.109 18.092 1.00 6.24 83 ILE A O 1
ATOM 635 N N . ILE A 1 84 ? 13.488 28.275 19.399 1.00 5.28 84 ILE A N 1
ATOM 636 C CA . ILE A 1 84 ? 12.951 26.953 19.077 1.00 5.64 84 ILE A CA 1
ATOM 637 C C . ILE A 1 84 ? 11.625 27.123 18.388 1.00 5.37 84 ILE A C 1
ATOM 638 O O . ILE A 1 84 ? 10.743 27.776 18.914 1.00 6.43 84 ILE A O 1
ATOM 643 N N . VAL A 1 85 ? 11.479 26.529 17.213 1.00 5.71 85 VAL A N 1
ATOM 644 C CA . VAL A 1 85 ? 10.271 26.686 16.420 1.00 6.39 85 VAL A CA 1
ATOM 645 C C . VAL A 1 85 ? 9.667 25.331 16.133 1.00 5.96 85 VAL A C 1
ATOM 646 O O . VAL A 1 85 ? 10.241 24.485 15.439 1.00 6.58 85 VAL A O 1
ATOM 650 N N . GLY A 1 86 ? 8.476 25.123 16.698 1.00 6.63 86 GLY A N 1
ATOM 651 C CA . GLY A 1 86 ? 7.797 23.859 16.576 1.00 7.94 86 GLY A CA 1
ATOM 652 C C . GLY A 1 86 ? 7.073 23.657 15.280 1.00 6.98 86 GLY A C 1
ATOM 653 O O . GLY A 1 86 ? 6.844 24.563 14.470 1.00 7.72 86 GLY A O 1
ATOM 654 N N . GLY A 1 87 ? 6.669 22.412 15.116 1.00 8.86 87 GLY A N 1
ATOM 655 C CA . GLY A 1 87 ? 5.952 21.977 13.942 1.00 10.82 87 GLY A CA 1
ATOM 656 C C . GLY A 1 87 ? 4.496 22.321 14.008 1.00 11.12 87 GLY A C 1
ATOM 657 O O . GLY A 1 87 ? 3.963 22.787 15.029 1.00 10.94 87 GLY A O 1
ATOM 658 N N . GLY A 1 88 ? 3.824 22.065 12.898 1.00 11.31 88 GLY A N 1
ATOM 659 C CA . GLY A 1 88 ? 2.420 22.371 12.780 1.00 11.86 88 GLY A CA 1
ATOM 660 C C . GLY A 1 88 ? 2.212 22.894 11.371 1.00 11.66 88 GLY A C 1
ATOM 661 O O . GLY A 1 88 ? 2.919 22.443 10.473 1.00 12.91 88 GLY A O 1
ATOM 662 N N . ASN A 1 89 ? 1.298 23.847 11.191 1.00 10.46 89 ASN A N 1
ATOM 663 C CA . ASN A 1 89 ? 1.035 24.399 9.868 1.00 8.78 89 ASN A CA 1
ATOM 664 C C . ASN A 1 89 ? 1.989 25.566 9.569 1.00 6.93 89 ASN A C 1
ATOM 665 O O . ASN A 1 89 ? 2.027 26.587 10.271 1.00 7.70 89 ASN A O 1
ATOM 670 N N . THR A 1 90 ? 2.733 25.405 8.494 1.00 6.74 90 THR A N 1
ATOM 671 C CA . THR A 1 90 ? 3.742 26.354 8.096 1.00 6.92 90 THR A CA 1
ATOM 672 C C . THR A 1 90 ? 3.175 27.723 7.742 1.00 5.22 90 THR A C 1
ATOM 673 O O . THR A 1 90 ? 3.792 28.752 8.038 1.00 6.74 90 THR A O 1
ATOM 677 N N . PHE A 1 91 ? 2.002 27.760 7.094 1.00 6.49 91 PHE A N 1
ATOM 678 C CA . PHE A 1 91 ? 1.400 29.041 6.728 1.00 6.81 91 PHE A CA 1
ATOM 679 C C . PHE A 1 91 ? 1.001 29.794 7.998 1.00 7.38 91 PHE A C 1
ATOM 680 O O . PHE A 1 91 ? 1.235 31.000 8.100 1.00 6.70 91 PHE A O 1
ATOM 688 N N . GLN A 1 92 ? 0.407 29.114 8.964 1.00 6.77 92 GLN A N 1
ATOM 689 C CA . GLN A 1 92 ? 0.046 29.823 10.178 1.00 7.49 92 GLN A CA 1
ATOM 690 C C . GLN A 1 92 ? 1.279 30.279 10.947 1.00 6.23 92 GLN A C 1
ATOM 691 O O . GLN A 1 92 ? 1.288 31.369 11.546 1.00 6.80 92 GLN A O 1
ATOM 697 N N . LEU A 1 93 ? 2.324 29.455 10.954 1.00 5.89 93 LEU A N 1
ATOM 698 C CA . LEU A 1 93 ? 3.555 29.820 11.642 1.00 5.83 93 LEU A CA 1
ATOM 699 C C . LEU A 1 93 ? 4.103 31.135 11.034 1.00 5.57 93 LEU A C 1
ATOM 700 O O . LEU A 1 93 ? 4.468 32.059 11.770 1.00 5.93 93 LEU A O 1
ATOM 705 N N . LEU A 1 94 ? 4.185 31.198 9.708 1.00 5.52 94 LEU A N 1
ATOM 706 C CA . LEU A 1 94 ? 4.713 32.380 9.039 1.00 5.87 94 LEU A CA 1
ATOM 707 C C . LEU A 1 94 ? 3.789 33.590 9.218 1.00 6.62 94 LEU A C 1
ATOM 708 O O . LEU A 1 94 ? 4.266 34.694 9.475 1.00 6.55 94 LEU A O 1
ATOM 713 N N . LYS A 1 95 ? 2.479 33.385 9.084 1.00 6.59 95 LYS A N 1
ATOM 714 C CA . LYS A 1 95 ? 1.518 34.473 9.269 1.00 7.42 95 LYS A CA 1
ATOM 715 C C . LYS A 1 95 ? 1.677 35.102 10.635 1.00 7.38 95 LYS A C 1
ATOM 716 O O . LYS A 1 95 ? 1.758 36.333 10.777 1.00 8.13 95 LYS A O 1
ATOM 722 N N . GLU A 1 96 ? 1.644 34.282 11.677 1.00 7.56 96 GLU A N 1
ATOM 723 C CA . GLU A 1 96 ? 1.763 34.823 13.029 1.00 7.57 96 GLU A CA 1
ATOM 724 C C . GLU A 1 96 ? 3.116 35.489 13.260 1.00 8.20 96 GLU A C 1
ATOM 725 O O . GLU A 1 96 ? 3.192 36.561 13.868 1.00 8.22 96 GLU A O 1
ATOM 731 N N . SER A 1 97 ? 4.189 34.868 12.779 1.00 7.09 97 SER A N 1
ATOM 732 C CA . SER A 1 97 ? 5.514 35.423 12.993 1.00 7.97 97 SER A CA 1
ATOM 733 C C . SER A 1 97 ? 5.629 36.776 12.347 1.00 8.21 97 SER A C 1
ATOM 734 O O . SER A 1 97 ? 6.199 37.721 12.930 1.00 8.78 97 SER A O 1
ATOM 737 N N . ARG A 1 98 ? 5.114 36.883 11.126 1.00 7.48 98 ARG A N 1
ATOM 738 C CA . ARG A 1 98 ? 5.158 38.144 10.419 1.00 8.59 98 ARG A CA 1
ATOM 739 C C . ARG A 1 98 ? 4.261 39.207 11.050 1.00 8.93 98 ARG A C 1
ATOM 740 O O . ARG A 1 98 ? 4.700 40.339 11.317 1.00 10.02 98 ARG A O 1
ATOM 748 N N . GLU A 1 99 ? 3.020 38.849 11.317 1.00 8.25 99 GLU A N 1
ATOM 749 C CA . GLU A 1 99 ? 2.067 39.797 11.890 1.00 10.44 99 GLU A CA 1
ATOM 750 C C . GLU A 1 99 ? 2.537 40.342 13.215 1.00 10.37 99 GLU A C 1
ATOM 751 O O . GLU A 1 99 ? 2.335 41.519 13.523 1.00 11.36 99 GLU A O 1
ATOM 757 N N . ARG A 1 100 ? 3.153 39.482 14.010 1.00 9.99 100 ARG A N 1
ATOM 758 C CA . ARG A 1 100 ? 3.652 39.889 15.307 1.00 9.53 100 ARG A CA 1
ATOM 759 C C . ARG A 1 100 ? 4.972 40.643 15.251 1.00 10.18 100 ARG A C 1
ATOM 760 O O . ARG A 1 100 ? 5.467 41.059 16.296 1.00 11.79 100 ARG A O 1
ATOM 768 N N . GLY A 1 101 ? 5.531 40.831 14.063 1.00 10.52 101 GLY A N 1
ATOM 769 C CA . GLY A 1 101 ? 6.789 41.546 13.927 1.00 11.62 101 GLY A CA 1
ATOM 770 C C . GLY A 1 101 ? 7.982 40.774 14.475 1.00 11.23 101 GLY A C 1
ATOM 771 O O . GLY A 1 101 ? 8.983 41.367 14.877 1.00 12.43 101 GLY A O 1
ATOM 772 N N . LEU A 1 102 ? 7.917 39.447 14.447 1.00 9.99 102 LEU A N 1
ATOM 773 C CA . LEU A 1 102 ? 8.980 38.632 15.021 1.00 9.55 102 LEU A CA 1
ATOM 774 C C . LEU A 1 102 ? 9.897 37.968 14.027 1.00 8.43 102 LEU A C 1
ATOM 775 O O . LEU A 1 102 ? 10.944 37.444 14.421 1.00 8.45 102 LEU A O 1
ATOM 780 N N . LEU A 1 103 ? 9.537 38.002 12.750 1.00 8.89 103 LEU A N 1
ATOM 781 C CA . LEU A 1 103 ? 10.313 37.340 11.729 1.00 10.48 103 LEU A CA 1
ATOM 782 C C . LEU A 1 103 ? 11.718 37.903 11.607 1.00 11.38 103 LEU A C 1
ATOM 783 O O . LEU A 1 103 ? 12.697 37.170 11.766 1.00 11.53 103 LEU A O 1
ATOM 788 N N . ALA A 1 104 ? 11.863 39.190 11.317 1.00 12.04 104 ALA A N 1
ATOM 789 C CA . ALA A 1 104 ? 13.203 39.747 11.213 1.00 12.96 104 ALA A CA 1
ATOM 790 C C . ALA A 1 104 ? 13.973 39.644 12.545 1.00 12.36 104 ALA A C 1
ATOM 791 O O . ALA A 1 104 ? 15.158 39.325 12.549 1.00 12.36 104 ALA A O 1
ATOM 793 N N . PRO A 1 105 ? 13.325 39.932 13.683 1.00 10.44 105 PRO A N 1
ATOM 794 C CA . PRO A 1 105 ? 14.059 39.812 14.960 1.00 9.63 105 PRO A CA 1
ATOM 795 C C . PRO A 1 105 ? 14.626 38.381 15.196 1.00 7.73 105 PRO A C 1
ATOM 796 O O . PRO A 1 105 ? 15.741 38.216 15.710 1.00 8.13 105 PRO A O 1
ATOM 800 N N . MET A 1 106 ? 13.859 37.353 14.829 1.00 7.73 106 MET A N 1
ATOM 801 C CA . MET A 1 106 ? 14.370 35.983 14.993 1.00 6.01 106 MET A CA 1
ATOM 802 C C . MET A 1 106 ? 15.586 35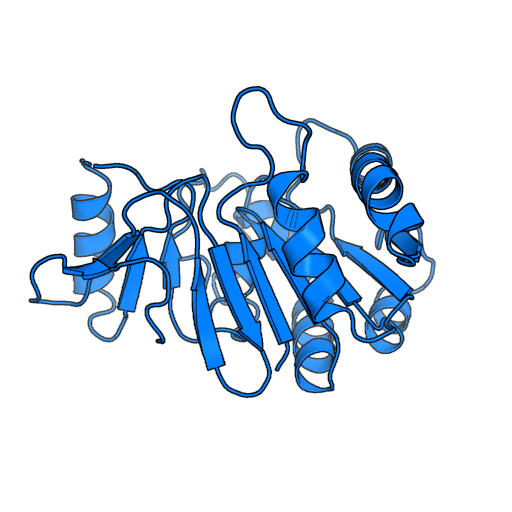.774 14.097 1.00 6.81 106 MET A C 1
ATOM 803 O O . MET A 1 106 ? 16.589 35.219 14.529 1.00 7.24 106 MET A O 1
ATOM 808 N N . ALA A 1 107 ? 15.495 36.200 12.836 1.00 7.39 107 ALA A N 1
ATOM 809 C CA . ALA A 1 107 ? 16.637 36.037 11.946 1.00 8.66 107 ALA A CA 1
ATOM 810 C C . ALA A 1 107 ? 17.841 36.823 12.454 1.00 9.27 107 ALA A C 1
ATOM 811 O O . ALA A 1 107 ? 18.959 36.317 12.442 1.00 8.81 107 ALA A O 1
ATOM 813 N N . ASP A 1 108 ? 17.600 38.044 12.915 1.00 9.23 108 ASP A N 1
ATOM 814 C CA . ASP A 1 108 ? 18.679 38.872 13.426 1.00 11.19 108 ASP A CA 1
ATOM 815 C C . ASP A 1 108 ? 19.377 38.194 14.597 1.00 9.85 108 ASP A C 1
ATOM 816 O O . ASP A 1 108 ? 20.601 38.177 14.683 1.00 10.00 108 ASP A O 1
ATOM 821 N N . ARG A 1 109 ? 18.584 37.619 15.501 1.00 8.56 109 ARG A N 1
ATOM 822 C CA . ARG A 1 109 ? 19.146 37.029 16.699 1.00 7.94 109 ARG A CA 1
ATOM 823 C C . ARG A 1 109 ? 19.971 35.798 16.381 1.00 6.73 109 ARG A C 1
ATOM 824 O O . ARG A 1 109 ? 21.011 35.562 16.989 1.00 6.90 109 ARG A O 1
ATOM 832 N N . VAL A 1 110 ? 19.514 34.988 15.431 1.00 6.89 110 VAL A N 1
ATOM 833 C CA . VAL A 1 110 ? 20.282 33.817 15.053 1.00 7.01 110 VAL A CA 1
ATOM 834 C C . VAL A 1 110 ? 21.564 34.292 14.356 1.00 7.54 110 VAL A C 1
ATOM 835 O O . VAL A 1 110 ? 22.633 33.720 14.574 1.00 7.85 110 VAL A O 1
ATOM 839 N N . LYS A 1 111 ? 21.461 35.317 13.507 1.00 8.74 111 LYS A N 1
ATOM 840 C CA . LYS A 1 111 ? 22.669 35.839 12.866 1.00 10.44 111 LYS A CA 1
ATOM 841 C C . LYS A 1 111 ? 23.664 36.321 13.916 1.00 10.65 111 LYS A C 1
ATOM 842 O O . LYS A 1 111 ? 24.888 36.187 13.743 1.00 11.98 111 LYS A O 1
ATOM 848 N N . ARG A 1 112 ? 23.158 36.840 15.021 1.00 10.20 112 ARG A N 1
ATOM 849 C CA . ARG A 1 112 ? 24.014 37.302 16.093 1.00 11.84 112 ARG A CA 1
ATOM 850 C C . ARG A 1 112 ? 24.471 36.217 17.057 1.00 11.60 112 ARG A C 1
ATOM 851 O O . ARG A 1 112 ? 24.992 36.515 18.134 1.00 14.06 112 ARG A O 1
ATOM 859 N N . GLY A 1 113 ? 24.223 34.954 16.718 1.00 9.96 113 GLY A N 1
ATOM 860 C CA . GLY A 1 113 ? 24.749 33.876 17.538 1.00 9.81 113 GLY A CA 1
ATOM 861 C C . GLY A 1 113 ? 23.832 32.896 18.222 1.00 8.43 113 GLY A C 1
ATOM 862 O O . GLY A 1 113 ? 24.313 31.897 18.750 1.00 9.63 113 GLY A O 1
ATOM 863 N N . ALA A 1 114 ? 22.541 33.167 18.258 1.00 8.01 114 ALA A N 1
ATOM 864 C CA . ALA A 1 114 ? 21.664 32.234 18.932 1.00 6.99 114 ALA A CA 1
ATOM 865 C C . ALA A 1 114 ? 21.547 30.939 18.164 1.00 7.57 114 ALA A C 1
ATOM 866 O O . ALA A 1 114 ? 21.644 30.906 16.928 1.00 7.80 114 ALA A O 1
ATOM 868 N N . LEU A 1 115 ? 21.327 29.861 18.910 1.00 7.05 115 LEU A N 1
ATOM 869 C CA . LEU A 1 115 ? 21.081 28.571 18.298 1.00 6.20 115 LEU A CA 1
ATOM 870 C C . LEU A 1 115 ? 19.610 28.494 17.876 1.00 5.55 115 LEU A C 1
ATOM 871 O O . LEU A 1 115 ? 18.723 28.785 18.669 1.00 7.23 115 LEU A O 1
ATOM 876 N N . TYR A 1 116 ? 19.362 28.128 16.631 1.00 5.74 116 TYR A N 1
ATOM 877 C CA . TYR A 1 116 ? 18.010 27.948 16.132 1.00 5.67 116 TYR A CA 1
ATOM 878 C C . TYR A 1 116 ? 17.731 26.454 16.037 1.00 5.18 116 TYR A C 1
ATOM 879 O O . TYR A 1 116 ? 18.499 25.715 15.434 1.00 6.43 116 TYR A O 1
ATOM 888 N N . ILE A 1 117 ? 16.634 26.016 16.639 1.00 5.44 117 ILE A N 1
ATOM 889 C CA . ILE A 1 117 ? 16.189 24.619 16.553 1.00 5.73 117 ILE A CA 1
ATOM 890 C C . ILE A 1 117 ? 14.781 24.636 15.975 1.00 5.24 117 ILE A C 1
ATOM 891 O O . ILE A 1 117 ? 13.900 25.294 16.534 1.00 5.91 117 ILE A O 1
ATOM 896 N N . GLY A 1 118 ? 14.555 23.955 14.858 1.00 5.37 118 GLY A N 1
ATOM 897 C CA . GLY A 1 118 ? 13.225 23.910 14.293 1.00 6.11 118 GLY A CA 1
ATOM 898 C C . GLY A 1 118 ? 12.971 22.534 13.722 1.00 5.83 118 GLY A C 1
ATOM 899 O O . GLY A 1 118 ? 13.892 21.877 13.198 1.00 7.49 118 GLY A O 1
ATOM 900 N N . TRP A 1 119 ? 11.746 22.051 13.860 1.00 6.85 119 TRP A N 1
ATOM 901 C CA . TRP A 1 119 ? 11.368 20.796 13.233 1.00 6.25 119 TRP A CA 1
ATOM 902 C C . TRP A 1 119 ? 10.123 20.987 12.399 1.00 5.80 119 TRP A C 1
ATOM 903 O O . TRP A 1 119 ? 9.254 21.829 12.737 1.00 6.55 119 TRP A O 1
ATOM 914 N N . SER A 1 120 ? 10.018 20.209 11.325 1.00 5.92 120 SER A N 1
ATOM 915 C CA . SER A 1 120 ? 8.845 20.260 10.459 1.00 6.90 120 SER A CA 1
ATOM 916 C C . SER A 1 120 ? 8.637 21.711 9.990 1.00 6.04 120 SER A C 1
ATOM 917 O O . SER A 1 120 ? 9.555 22.272 9.382 1.00 6.84 120 SER A O 1
ATOM 920 N N . ALA A 1 121 ? 7.497 22.334 10.283 1.00 6.29 121 ALA A N 1
ATOM 921 C CA . ALA A 1 121 ? 7.275 23.733 9.878 1.00 6.27 121 ALA A CA 1
ATOM 922 C C . ALA A 1 121 ? 8.433 24.623 10.321 1.00 6.07 121 ALA A C 1
ATOM 923 O O . ALA A 1 121 ? 8.778 25.566 9.614 1.00 7.16 121 ALA A O 1
ATOM 925 N N . GLY A 1 122 ? 9.005 24.363 11.498 1.00 5.73 122 GLY A N 1
ATOM 926 C CA . GLY A 1 122 ? 10.128 25.159 11.974 1.00 6.41 122 GLY A CA 1
ATOM 927 C C . GLY A 1 122 ? 11.388 24.987 11.140 1.00 6.01 122 GLY A C 1
ATOM 928 O O . GLY A 1 122 ? 12.249 25.871 11.131 1.00 6.94 122 GLY A O 1
ATOM 929 N N . ALA A 1 123 ? 11.551 23.848 10.484 1.00 6.62 123 ALA A N 1
ATOM 930 C CA . ALA A 1 123 ? 12.676 23.675 9.587 1.00 7.68 123 ALA A CA 1
ATOM 931 C C . ALA A 1 123 ? 12.362 24.478 8.305 1.00 7.60 123 ALA A C 1
ATOM 932 O O . ALA A 1 123 ? 13.249 25.128 7.741 1.00 8.55 123 ALA A O 1
ATOM 934 N N . ASN A 1 124 ? 11.114 24.428 7.837 1.00 7.23 124 ASN A N 1
ATOM 935 C CA . ASN A 1 124 ? 10.732 25.213 6.654 1.00 7.92 124 ASN A CA 1
ATOM 936 C C . ASN A 1 124 ? 11.039 26.701 6.872 1.00 7.15 124 ASN A C 1
ATOM 937 O O . ASN A 1 124 ? 11.550 27.392 5.981 1.00 7.47 124 ASN A O 1
ATOM 942 N N . LEU A 1 125 ? 10.713 27.192 8.068 1.00 6.61 125 LEU A N 1
ATOM 943 C CA . LEU A 1 125 ? 10.847 28.608 8.375 1.00 6.18 125 LEU A CA 1
ATOM 944 C C . LEU A 1 125 ? 12.281 29.130 8.274 1.00 6.22 125 LEU A C 1
ATOM 945 O O . LEU A 1 125 ? 12.485 30.333 8.051 1.00 6.75 125 LEU A O 1
ATOM 950 N N . ALA A 1 126 ? 13.274 28.259 8.427 1.00 6.48 126 ALA A N 1
ATOM 951 C CA . ALA A 1 126 ? 14.651 28.687 8.350 1.00 6.16 126 ALA A CA 1
ATOM 952 C C . ALA A 1 126 ? 15.119 28.993 6.939 1.00 6.29 126 ALA A C 1
ATOM 953 O O . ALA A 1 126 ? 16.136 29.664 6.755 1.00 6.66 126 ALA A O 1
ATOM 955 N N . CYS A 1 127 ? 14.386 28.489 5.955 1.00 6.45 127 CYS A N 1
ATOM 956 C CA . CYS A 1 127 ? 14.769 28.615 4.551 1.00 6.92 127 CYS A CA 1
ATOM 957 C C . CYS A 1 127 ? 14.422 29.988 3.969 1.00 5.65 127 CYS A C 1
ATOM 958 O O . CYS A 1 127 ? 13.815 30.827 4.637 1.00 6.86 127 CYS A O 1
ATOM 961 N N . PRO A 1 128 ? 14.775 30.223 2.697 1.00 5.77 128 PRO A N 1
ATOM 962 C CA . PRO A 1 128 ? 14.446 31.527 2.127 1.00 6.85 128 PRO A CA 1
ATOM 963 C C . PRO A 1 128 ? 12.959 31.780 2.027 1.00 5.85 128 PRO A C 1
ATOM 964 O O . PRO A 1 128 ? 12.513 32.910 2.199 1.00 6.40 128 PRO A O 1
ATOM 968 N N . THR A 1 129 ? 12.190 30.725 1.743 1.00 5.75 129 THR A N 1
ATOM 969 C CA . THR A 1 129 ? 10.743 30.829 1.622 1.00 5.94 129 THR A CA 1
ATOM 970 C C . THR A 1 129 ? 10.126 29.523 2.119 1.00 6.92 129 THR A C 1
ATOM 971 O O . THR A 1 129 ? 10.839 28.537 2.365 1.00 6.83 129 THR A O 1
ATOM 975 N N . ILE A 1 130 ? 8.789 29.504 2.212 1.00 7.41 130 ILE A N 1
ATOM 976 C CA . ILE A 1 130 ? 8.068 28.288 2.589 1.00 7.33 130 ILE A CA 1
ATOM 977 C C . ILE A 1 130 ? 7.486 27.606 1.342 1.00 8.47 130 ILE A C 1
ATOM 978 O O . ILE A 1 130 ? 6.518 26.829 1.443 1.00 8.90 130 ILE A O 1
AT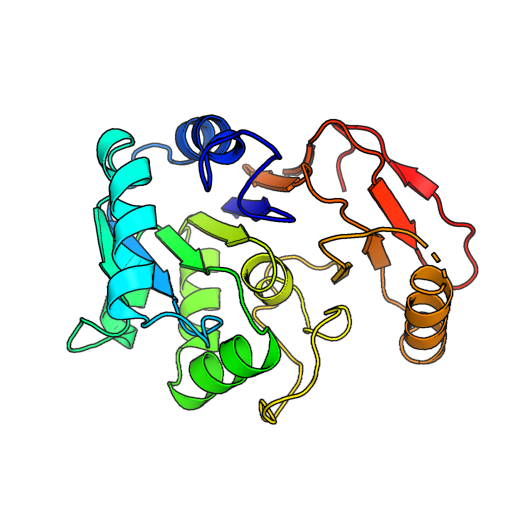OM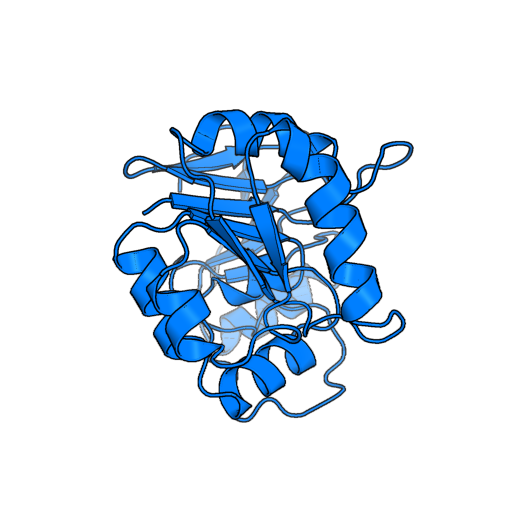 983 N N . ARG A 1 131 ? 8.077 27.837 0.173 1.00 7.56 131 ARG A N 1
ATOM 984 C CA . ARG A 1 131 ? 7.545 27.274 -1.069 1.00 8.40 131 ARG A CA 1
ATOM 985 C C . ARG A 1 131 ? 7.596 25.757 -1.150 1.00 7.79 131 ARG A C 1
ATOM 986 O O . ARG A 1 131 ? 6.959 25.175 -2.055 1.00 9.63 131 ARG A O 1
ATOM 994 N N . THR A 1 132 ? 8.336 25.119 -0.240 1.00 6.75 132 THR A N 1
ATOM 995 C CA . THR A 1 132 ? 8.431 23.666 -0.240 1.00 8.03 132 THR A CA 1
ATOM 996 C C . THR A 1 132 ? 7.695 22.976 0.917 1.00 8.57 132 THR A C 1
ATOM 997 O O . THR A 1 132 ? 7.957 21.829 1.211 1.00 10.80 132 THR A O 1
ATOM 1001 N N . THR A 1 133 ? 6.762 23.669 1.563 1.00 9.37 133 THR A N 1
ATOM 1002 C CA . THR A 1 133 ? 5.948 23.008 2.589 1.00 8.35 133 THR A CA 1
ATOM 1003 C C . THR A 1 133 ? 4.927 22.080 1.900 1.00 9.13 133 THR A C 1
ATOM 1004 O O . THR A 1 133 ? 4.504 22.317 0.750 1.00 9.52 133 THR A O 1
ATOM 1008 N N . ASN A 1 134 ? 4.554 21.019 2.611 1.00 9.05 134 ASN A N 1
ATOM 1009 C CA . ASN A 1 134 ? 3.531 20.058 2.162 1.00 9.10 134 ASN A CA 1
ATOM 1010 C C . ASN A 1 134 ? 2.173 20.429 2.750 1.00 8.27 134 ASN A C 1
ATOM 1011 O O . ASN A 1 134 ? 1.164 19.751 2.477 1.00 8.43 134 ASN A O 1
ATOM 1016 N N . ASP A 1 135 ? 2.148 21.470 3.564 1.00 7.58 135 ASP A N 1
ATOM 1017 C CA . ASP A 1 135 ? 0.949 21.879 4.254 1.00 6.73 135 ASP A CA 1
ATOM 1018 C C . ASP A 1 135 ? -0.093 22.528 3.370 1.00 7.27 135 ASP A C 1
ATOM 1019 O O . ASP A 1 135 ? 0.203 23.068 2.293 1.00 8.27 135 ASP A O 1
ATOM 1024 N N . MET A 1 136 ? -1.324 22.479 3.863 1.00 7.69 136 MET A N 1
ATOM 1025 C CA . MET A 1 136 ? -2.452 23.092 3.169 1.00 7.92 136 MET A CA 1
ATOM 1026 C C . MET A 1 136 ? -2.421 24.591 3.525 1.00 7.48 136 MET A C 1
ATOM 1027 O O . MET A 1 136 ? -2.115 24.959 4.668 1.00 7.41 136 MET A O 1
ATOM 1032 N N . PRO A 1 137 ? -2.782 25.470 2.574 1.00 7.63 137 PRO A N 1
ATOM 1033 C CA . PRO A 1 137 ? -2.758 26.925 2.803 1.00 7.92 137 PRO A CA 1
ATOM 1034 C C . PRO A 1 137 ? -3.950 27.439 3.598 1.00 7.26 137 PRO A C 1
ATOM 1035 O O . PRO A 1 137 ? -4.809 28.154 3.069 1.00 8.42 137 PRO A O 1
ATOM 1039 N N . ILE A 1 138 ? -3.976 27.096 4.884 1.00 7.25 138 ILE A N 1
ATOM 1040 C CA . ILE A 1 138 ? -5.153 27.420 5.688 1.00 8.55 138 ILE A CA 1
ATOM 1041 C C . ILE A 1 138 ? -5.308 28.874 6.052 1.00 8.24 138 ILE A C 1
ATOM 1042 O O . ILE A 1 138 ? -6.412 29.312 6.397 1.00 9.54 138 ILE A O 1
ATOM 1047 N N . VAL A 1 139 ? -4.218 29.628 5.998 1.00 8.67 139 VAL A N 1
ATOM 1048 C CA . VAL A 1 139 ? -4.252 31.064 6.226 1.00 9.66 139 VAL A CA 1
ATOM 1049 C C . VAL A 1 139 ? -3.199 31.671 5.325 1.00 9.43 139 VAL A C 1
ATOM 1050 O O . VAL A 1 139 ? -2.192 31.019 4.997 1.00 9.42 139 VAL A O 1
ATOM 1054 N N . ASP A 1 140 ? -3.445 32.906 4.916 1.00 9.71 140 ASP A N 1
ATOM 1055 C CA . ASP A 1 140 ? -2.552 33.625 4.037 1.00 9.57 140 ASP A CA 1
ATOM 1056 C C . ASP A 1 140 ? -1.509 34.322 4.893 1.00 9.17 140 ASP A C 1
ATOM 1057 O O . ASP A 1 140 ? -1.841 35.194 5.698 1.00 10.58 140 ASP A O 1
ATOM 1062 N N . PRO A 1 141 ? -0.230 33.974 4.717 1.00 9.13 141 PRO A N 1
ATOM 1063 C CA . PRO A 1 141 ? 0.828 34.585 5.516 1.00 8.92 141 PRO A CA 1
ATOM 1064 C C . PRO A 1 141 ? 1.327 35.953 5.087 1.00 9.64 141 PRO A C 1
ATOM 1065 O O . PRO A 1 141 ? 2.211 36.540 5.739 1.00 10.26 141 PRO A O 1
ATOM 1069 N N . ASN A 1 142 ? 0.787 36.459 3.985 1.00 9.48 142 ASN A N 1
ATOM 1070 C CA . ASN A 1 142 ? 1.176 37.767 3.440 1.00 11.54 142 ASN A CA 1
ATOM 1071 C C . ASN A 1 142 ? 2.653 37.788 3.029 1.00 10.25 142 ASN A C 1
ATOM 1072 O O . ASN A 1 142 ? 3.453 38.624 3.454 1.00 11.31 142 ASN A O 1
ATOM 1077 N N . GLY A 1 143 ? 2.994 36.813 2.198 1.00 10.79 143 GLY A N 1
ATOM 1078 C CA . GLY A 1 143 ? 4.340 36.646 1.698 1.00 10.05 143 GLY A CA 1
ATOM 1079 C C . GLY A 1 143 ? 4.850 35.261 2.056 1.00 8.85 143 GLY A C 1
ATOM 1080 O O . GLY A 1 143 ? 4.571 34.771 3.149 1.00 8.99 143 GLY A O 1
ATOM 1081 N N . PHE A 1 144 ? 5.574 34.631 1.141 1.00 7.77 144 PHE A N 1
ATOM 1082 C CA . PHE A 1 144 ? 6.140 33.305 1.390 1.00 7.84 144 PHE A CA 1
ATOM 1083 C C . PHE A 1 144 ? 7.593 33.383 1.853 1.00 7.47 144 PHE A C 1
ATOM 1084 O O . PHE A 1 144 ? 8.186 32.357 2.154 1.00 7.17 144 PHE A O 1
ATOM 1092 N N . ASP A 1 145 ? 8.169 34.586 1.890 1.00 7.47 145 ASP A N 1
ATOM 1093 C CA . ASP A 1 145 ? 9.534 34.749 2.367 1.00 7.28 145 ASP A CA 1
ATOM 1094 C C . ASP A 1 145 ? 9.589 34.407 3.836 1.00 6.17 145 ASP A C 1
ATOM 1095 O O . ASP A 1 145 ? 8.681 34.746 4.590 1.00 7.17 145 ASP A O 1
ATOM 1100 N N . ALA A 1 146 ? 10.657 33.742 4.232 1.00 6.63 146 ALA A N 1
ATOM 1101 C CA . ALA A 1 146 ? 10.811 33.278 5.592 1.00 7.65 146 ALA A CA 1
ATOM 1102 C C . ALA A 1 146 ? 12.082 33.807 6.250 1.00 6.32 146 ALA A C 1
ATOM 1103 O O . ALA A 1 146 ? 12.516 34.912 5.948 1.00 7.70 146 ALA A O 1
ATOM 1105 N N . LEU A 1 147 ? 12.719 33.047 7.143 1.00 6.87 147 LEU A N 1
ATOM 1106 C CA . LEU A 1 147 ? 13.878 33.593 7.847 1.00 7.19 147 LEU A CA 1
ATOM 1107 C C . LEU A 1 147 ? 15.104 33.761 7.001 1.00 7.11 147 LEU A C 1
ATOM 1108 O O . LEU A 1 147 ? 15.944 34.589 7.317 1.00 7.81 147 LEU A O 1
ATOM 1113 N N . ASP A 1 148 ? 15.228 32.962 5.953 1.00 8.08 148 ASP A N 1
ATOM 1114 C CA . ASP A 1 148 ? 16.359 33.093 5.037 1.00 8.90 148 ASP A CA 1
ATOM 1115 C C . ASP A 1 148 ? 17.710 32.881 5.711 1.00 8.29 148 ASP A C 1
ATOM 1116 O O . ASP A 1 148 ? 18.700 33.526 5.337 1.00 10.16 148 ASP A O 1
ATOM 1121 N N . LEU A 1 149 ? 17.742 31.983 6.684 1.00 8.48 149 LEU A N 1
ATOM 1122 C CA . LEU A 1 149 ? 18.965 31.655 7.408 1.00 9.16 149 LEU A CA 1
ATOM 1123 C C . LEU A 1 149 ? 19.742 30.493 6.766 1.00 9.82 149 LEU A C 1
ATOM 1124 O O . LEU A 1 149 ? 20.975 30.469 6.829 1.00 14.67 149 LEU A O 1
ATOM 1129 N N . PHE A 1 150 ? 19.025 29.525 6.208 1.00 9.34 150 PHE A N 1
ATOM 1130 C CA . PHE A 1 150 ? 19.616 28.366 5.533 1.00 9.09 150 PHE A CA 1
ATOM 1131 C C . PHE A 1 150 ? 19.262 28.663 4.080 1.00 7.90 150 PHE A C 1
ATOM 1132 O O . PHE A 1 150 ? 18.098 28.892 3.769 1.00 8.28 150 PHE A O 1
ATOM 1140 N N . PRO A 1 151 ? 20.238 28.637 3.163 1.00 8.14 151 PRO A N 1
ATOM 1141 C CA . PRO A 1 151 ? 19.982 28.966 1.759 1.00 8.29 151 PRO A CA 1
ATOM 1142 C C . PRO A 1 151 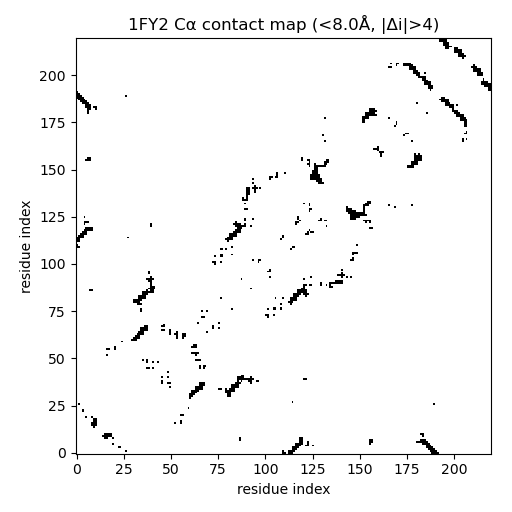? 19.252 28.023 0.854 1.00 7.21 151 PRO A C 1
ATOM 1143 O O . PRO A 1 151 ? 18.827 28.427 -0.227 1.00 9.10 151 PRO A O 1
ATOM 1147 N N . LEU A 1 152 ? 19.110 26.780 1.269 1.00 7.07 152 LEU A N 1
ATOM 1148 C CA . LEU A 1 152 ? 18.446 25.798 0.427 1.00 7.79 152 LEU A CA 1
ATOM 1149 C C . LEU A 1 152 ? 17.006 25.605 0.883 1.00 8.06 152 LEU A C 1
ATOM 1150 O O . LEU A 1 152 ? 16.661 25.949 2.008 1.00 9.14 152 LEU A O 1
ATOM 1155 N N . GLN A 1 153 ? 16.167 25.072 0.008 1.00 7.59 153 GLN A N 1
ATOM 1156 C CA . GLN A 1 153 ? 14.780 24.798 0.368 1.00 7.51 153 GLN A CA 1
ATOM 1157 C C . GLN A 1 153 ? 14.657 23.388 0.894 1.00 8.13 153 GLN A C 1
ATOM 1158 O O . GLN A 1 153 ? 15.090 22.441 0.250 1.00 12.60 153 GLN A O 1
ATOM 1164 N N . ILE A 1 154 ? 14.058 23.231 2.060 1.00 9.07 154 ILE A N 1
ATOM 1165 C CA . ILE A 1 154 ? 13.849 21.919 2.635 1.00 8.76 154 ILE A CA 1
ATOM 1166 C C . ILE A 1 154 ? 12.397 21.509 2.459 1.00 9.12 154 ILE A C 1
ATOM 1167 O O . ILE A 1 154 ? 11.471 22.305 2.730 1.00 9.53 154 ILE A O 1
ATOM 1172 N N . ASN A 1 155 ? 12.184 20.299 1.978 1.00 9.09 155 ASN A N 1
ATOM 1173 C CA . ASN A 1 155 ? 10.849 19.713 1.903 1.00 9.37 155 ASN A CA 1
ATOM 1174 C C . ASN A 1 155 ? 10.899 18.620 3.001 1.00 8.96 155 ASN A C 1
ATOM 1175 O O . ASN A 1 155 ? 11.425 17.510 2.780 1.00 9.28 155 ASN A O 1
ATOM 1180 N N . PRO A 1 156 ? 10.374 18.916 4.196 1.00 8.87 156 PRO A N 1
ATOM 1181 C CA . PRO A 1 156 ? 10.405 17.913 5.270 1.00 10.13 156 PRO A CA 1
ATOM 1182 C C . PRO A 1 156 ? 9.377 16.807 5.072 1.00 10.66 156 PRO A C 1
ATOM 1183 O O . PRO A 1 156 ? 8.556 16.868 4.153 1.00 10.25 156 PRO A O 1
ATOM 1187 N N . HIS A 1 157 ? 9.430 15.785 5.930 1.00 9.73 157 HIS A N 1
ATOM 1188 C CA . HIS A 1 157 ? 8.509 14.641 5.848 1.00 11.63 157 HIS A CA 1
ATOM 1189 C C . HIS A 1 157 ? 8.557 14.072 4.429 1.00 12.21 157 HIS A C 1
ATOM 1190 O O . HIS A 1 157 ? 7.532 13.613 3.909 1.00 13.68 157 HIS A O 1
ATOM 1197 N N . PHE A 1 158 ? 9.730 14.083 3.802 1.00 10.62 158 PHE A N 1
ATOM 1198 C CA . PHE A 1 158 ? 9.826 13.643 2.431 1.00 12.37 158 PHE A CA 1
ATOM 1199 C C . PHE A 1 158 ? 9.603 12.183 2.182 1.00 13.57 158 PHE A C 1
ATOM 1200 O O . PHE A 1 158 ? 10.172 11.312 2.847 1.00 14.07 158 PHE A O 1
ATOM 1208 N N . THR A 1 159 ? 8.775 11.946 1.174 1.00 15.36 159 THR A N 1
ATOM 1209 C CA . THR A 1 159 ? 8.488 10.615 0.668 1.00 17.51 159 THR A CA 1
ATOM 1210 C C . THR A 1 159 ? 7.889 10.799 -0.715 1.00 18.34 159 THR A C 1
ATOM 1211 O O . THR A 1 159 ? 7.125 11.744 -0.952 1.00 18.16 159 THR A O 1
ATOM 1215 N N . ASN A 1 160 ? 8.233 9.893 -1.624 1.00 19.81 160 ASN A N 1
ATOM 1216 C CA . ASN A 1 160 ? 7.709 9.972 -2.979 1.00 21.20 160 ASN A CA 1
ATOM 1217 C C . ASN A 1 160 ? 6.715 8.838 -3.226 1.00 22.22 160 ASN A C 1
ATOM 1218 O O . ASN A 1 160 ? 5.966 8.855 -4.210 1.00 23.49 160 ASN A O 1
ATOM 1223 N N . THR A 1 170 ? 3.075 13.020 -7.819 1.00 20.66 170 THR A N 1
ATOM 1224 C CA . THR A 1 170 ? 4.027 12.637 -6.778 1.00 19.62 170 THR A CA 1
ATOM 1225 C C . THR A 1 170 ? 4.711 13.864 -6.157 1.00 17.40 170 THR A C 1
ATOM 1226 O O . THR A 1 170 ? 4.656 14.964 -6.715 1.00 18.07 170 THR A O 1
ATOM 1230 N N . ARG 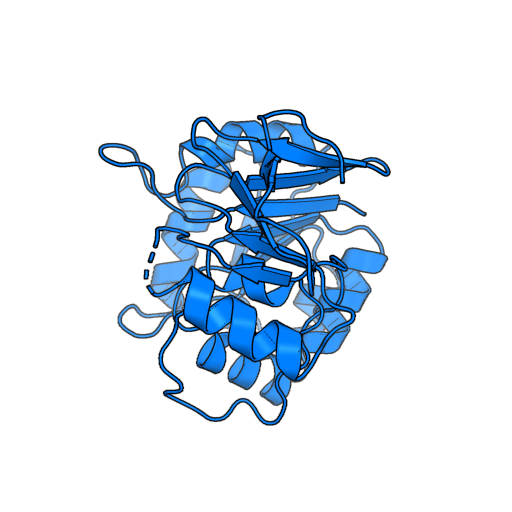A 1 171 ? 5.357 13.656 -5.013 1.00 16.82 171 ARG A N 1
ATOM 1231 C CA . ARG A 1 171 ? 6.067 14.736 -4.333 1.00 15.34 171 ARG A CA 1
ATOM 1232 C C . ARG A 1 171 ? 7.164 15.271 -5.237 1.00 15.51 171 ARG A C 1
ATOM 1233 O O . ARG A 1 171 ? 7.327 16.483 -5.358 1.00 13.78 171 ARG A O 1
ATOM 1241 N N . GLU A 1 172 ? 7.931 14.388 -5.879 1.00 14.27 172 GLU A N 1
ATOM 1242 C CA . GLU A 1 172 ? 8.977 14.864 -6.775 1.00 13.09 172 GLU A CA 1
ATOM 1243 C C . GLU A 1 172 ? 8.367 15.669 -7.926 1.00 12.67 172 GLU A C 1
ATOM 1244 O O . GLU A 1 172 ? 8.926 16.685 -8.336 1.00 12.26 172 GLU A O 1
ATOM 1250 N N . GLN A 1 173 ? 7.211 15.245 -8.439 1.00 13.41 173 GLN A N 1
ATOM 1251 C CA . GLN A 1 173 ? 6.598 16.000 -9.524 1.00 14.04 173 GLN A CA 1
ATOM 1252 C C . GLN A 1 173 ? 6.227 17.410 -9.046 1.00 12.65 173 GLN A C 1
ATOM 1253 O O . GLN A 1 173 ? 6.410 18.391 -9.771 1.00 13.12 173 GLN A O 1
ATOM 1259 N N . ARG A 1 174 ? 5.737 17.518 -7.817 1.00 12.24 174 ARG A N 1
ATOM 1260 C CA . ARG A 1 174 ? 5.392 18.843 -7.310 1.00 11.75 174 ARG A CA 1
ATOM 1261 C C . ARG A 1 174 ? 6.656 19.702 -7.186 1.00 10.17 174 ARG A C 1
ATOM 1262 O O . ARG A 1 174 ? 6.647 20.885 -7.514 1.00 10.32 174 ARG A O 1
ATOM 1270 N N . ILE A 1 175 ? 7.740 19.104 -6.695 1.00 9.68 175 ILE A N 1
ATOM 1271 C CA . ILE A 1 175 ? 9.005 19.823 -6.568 1.00 9.04 175 ILE A CA 1
ATOM 1272 C C . ILE A 1 175 ? 9.518 20.223 -7.951 1.00 9.58 175 ILE A C 1
ATOM 1273 O O . ILE A 1 175 ? 10.032 21.319 -8.137 1.00 9.02 175 ILE A O 1
ATOM 1278 N N . ARG A 1 176 ? 9.347 19.346 -8.935 1.00 9.76 176 ARG A N 1
ATOM 1279 C CA . ARG A 1 176 ? 9.797 19.699 -10.279 1.00 10.62 176 ARG A CA 1
ATOM 1280 C C . ARG A 1 176 ? 9.039 20.909 -10.854 1.00 10.37 176 ARG A C 1
ATOM 1281 O O . ARG A 1 176 ? 9.614 21.685 -11.611 1.00 10.26 176 ARG A O 1
ATOM 1289 N N . GLU A 1 177 ? 7.755 21.052 -10.505 1.00 10.92 177 GLU A N 1
ATOM 1290 C CA . GLU A 1 177 ? 6.995 22.210 -10.972 1.00 10.67 177 GLU A CA 1
ATOM 1291 C C . GLU A 1 177 ? 7.584 23.470 -10.336 1.00 8.60 177 GLU A C 1
ATOM 1292 O O . GLU A 1 177 ? 7.687 24.493 -10.987 1.00 9.89 177 GLU A O 1
ATOM 1298 N N . LEU A 1 178 ? 7.925 23.401 -9.051 1.00 8.33 178 LEU A N 1
ATOM 1299 C CA . LEU A 1 178 ? 8.566 24.535 -8.400 1.00 8.23 178 LEU A CA 1
ATOM 1300 C C . LEU A 1 178 ? 9.862 24.880 -9.150 1.00 7.16 178 LEU A C 1
ATOM 1301 O O . LEU A 1 178 ? 10.165 26.034 -9.361 1.00 8.98 178 LEU A O 1
ATOM 1306 N N . LEU A 1 179 ? 10.618 23.854 -9.559 1.00 7.17 179 LEU A N 1
ATOM 1307 C CA . LEU A 1 179 ? 11.884 24.094 -10.276 1.00 7.83 179 LEU A CA 1
ATOM 1308 C C . LEU A 1 179 ? 11.715 24.700 -11.663 1.00 9.26 179 LEU A C 1
ATOM 1309 O O . LEU A 1 179 ? 12.677 25.235 -12.232 1.00 10.56 179 LEU A O 1
ATOM 1314 N N . VAL A 1 180 ? 10.504 24.619 -12.219 1.00 9.98 180 VAL A N 1
ATOM 1315 C CA . VAL A 1 180 ? 10.215 25.254 -13.507 1.00 10.89 180 VAL A CA 1
ATOM 1316 C C . VAL A 1 180 ? 10.074 26.752 -13.231 1.00 11.60 180 VAL A C 1
ATOM 1317 O O . VAL A 1 180 ? 10.646 27.579 -13.936 1.00 13.11 180 VAL A O 1
ATOM 1321 N N . VAL A 1 181 ? 9.326 27.105 -12.190 1.00 10.26 181 VAL A N 1
ATOM 1322 C CA . 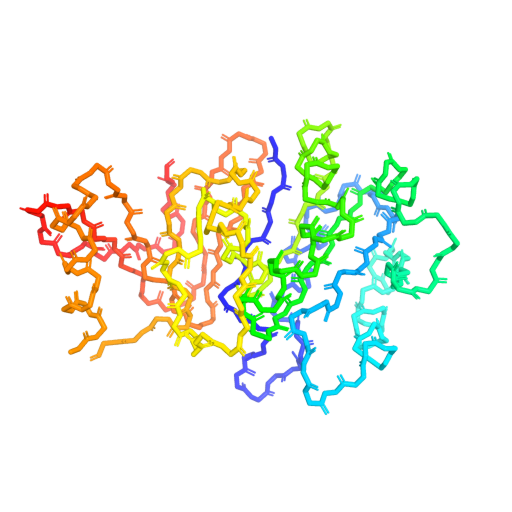VAL A 1 181 ? 9.145 28.523 -11.912 1.00 11.26 181 VAL A CA 1
ATOM 1323 C C . VAL A 1 181 ? 10.290 29.211 -11.183 1.00 12.12 181 VAL A C 1
ATOM 1324 O O . VAL A 1 181 ? 10.433 30.427 -11.280 1.00 14.09 181 VAL A O 1
ATOM 1328 N N . ALA A 1 182 ? 11.105 28.424 -10.475 1.00 10.82 182 ALA A N 1
ATOM 1329 C CA . ALA A 1 182 ? 12.231 28.947 -9.705 1.00 10.77 182 ALA A CA 1
ATOM 1330 C C . ALA A 1 182 ? 13.394 28.000 -10.003 1.00 10.03 182 ALA A C 1
ATOM 1331 O O . ALA A 1 182 ? 13.827 27.224 -9.160 1.00 10.16 182 ALA A O 1
ATOM 1333 N N . PRO A 1 183 ? 13.934 28.095 -11.221 1.00 11.22 183 PRO A N 1
ATOM 1334 C CA . PRO A 1 183 ? 15.030 27.242 -11.676 1.00 11.98 183 PRO A CA 1
ATOM 1335 C C . PRO A 1 183 ? 16.345 27.310 -10.932 1.00 11.10 183 PRO A C 1
ATOM 1336 O O . PRO A 1 183 ? 17.157 26.424 -11.084 1.00 11.47 183 PRO A O 1
ATOM 1340 N N . GLU A 1 184 ? 16.532 28.318 -10.106 1.00 10.98 184 GLU A N 1
ATOM 1341 C CA . GLU A 1 184 ? 17.788 28.479 -9.380 1.00 12.58 184 GLU A CA 1
ATOM 1342 C C . GLU A 1 184 ? 17.815 27.739 -8.041 1.00 11.76 184 GLU A C 1
ATOM 1343 O O . GLU A 1 184 ? 18.857 27.664 -7.392 1.00 12.32 184 GLU A O 1
ATOM 1349 N N . LEU A 1 185 ? 16.689 27.165 -7.633 1.00 11.27 185 LEU A N 1
ATOM 1350 C CA . LEU A 1 185 ? 16.615 26.528 -6.332 1.00 10.94 185 LEU A CA 1
ATOM 1351 C C . LEU A 1 185 ? 17.176 25.138 -6.180 1.00 10.54 185 LEU A C 1
ATOM 1352 O O . LEU A 1 185 ? 17.193 24.340 -7.103 1.00 10.13 185 LEU A O 1
ATOM 1357 N N . THR A 1 186 ? 17.628 24.857 -4.959 1.00 10.76 186 THR A N 1
ATOM 1358 C CA . THR A 1 186 ? 18.061 23.517 -4.595 1.00 11.15 186 THR A CA 1
ATOM 1359 C C . THR A 1 186 ? 17.025 23.093 -3.561 1.00 9.25 186 THR A C 1
ATOM 1360 O O . THR A 1 186 ? 16.819 23.796 -2.576 1.00 9.71 186 THR A O 1
ATOM 1364 N N . VAL A 1 187 ? 16.361 21.983 -3.809 1.00 8.19 187 VAL A N 1
ATOM 1365 C CA . VAL A 1 187 ? 15.361 21.477 -2.885 1.00 7.73 187 VAL A CA 1
ATOM 1366 C C . VAL A 1 187 ? 15.848 20.169 -2.265 1.00 8.69 187 VAL A C 1
ATOM 1367 O O . VAL A 1 187 ? 16.235 19.237 -2.978 1.00 10.24 187 VAL A O 1
ATOM 1371 N N . ILE A 1 188 ? 15.805 20.095 -0.939 1.00 7.87 188 ILE A N 1
ATOM 1372 C CA . ILE A 1 188 ? 16.228 18.918 -0.211 1.00 7.24 188 ILE A CA 1
ATOM 1373 C C . ILE A 1 188 ? 15.009 18.178 0.292 1.00 7.56 188 ILE A C 1
ATOM 1374 O O . ILE A 1 188 ? 14.254 18.724 1.106 1.00 8.09 188 ILE A O 1
ATOM 1379 N N . GLY A 1 189 ? 14.811 16.952 -0.184 1.00 7.41 189 GLY A N 1
ATOM 1380 C CA . GLY A 1 189 ? 13.728 16.104 0.286 1.00 7.75 189 GLY A CA 1
ATOM 1381 C C . GLY A 1 189 ? 14.273 15.425 1.541 1.00 8.07 189 GLY A C 1
ATOM 1382 O O . GLY A 1 189 ? 15.029 14.428 1.452 1.00 9.48 189 GLY A O 1
ATOM 1383 N N . LEU A 1 190 ? 13.935 15.976 2.702 1.00 7.51 190 LEU A N 1
ATOM 1384 C CA . LEU A 1 190 ? 14.425 15.490 3.984 1.00 7.71 190 LEU A CA 1
ATOM 1385 C C . LEU A 1 190 ? 13.399 14.554 4.593 1.00 8.77 190 LEU A C 1
ATOM 1386 O O . LEU A 1 190 ? 12.341 14.992 5.049 1.00 8.21 190 LEU A O 1
ATOM 1391 N N . PRO A 1 191 ? 13.700 13.241 4.627 1.00 8.04 191 PRO A N 1
ATOM 1392 C CA . PRO A 1 191 ? 12.750 12.278 5.180 1.00 8.89 191 PRO A CA 1
ATOM 1393 C C . PRO A 1 191 ? 12.628 12.363 6.681 1.00 7.47 191 PRO A C 1
ATOM 1394 O O . PRO A 1 191 ? 13.497 12.885 7.353 1.00 8.25 191 PRO A O 1
ATOM 1398 N N . GLU A 1 192 ? 11.523 11.846 7.192 1.00 9.33 192 GLU A N 1
ATOM 1399 C CA . GLU A 1 192 ? 11.349 11.782 8.622 1.00 10.76 192 GLU A CA 1
ATOM 1400 C C . GLU A 1 192 ? 12.524 10.954 9.161 1.00 11.05 192 GLU A C 1
ATOM 1401 O O . GLU A 1 192 ? 13.026 10.016 8.502 1.00 11.63 192 GLU A O 1
ATOM 1407 N N . GLY A 1 193 ? 12.985 11.344 10.340 1.00 10.55 193 GLY A N 1
ATOM 1408 C CA . GLY A 1 193 ? 14.113 10.689 10.970 1.00 9.64 193 GLY A CA 1
ATOM 1409 C C . GLY A 1 193 ? 15.414 11.414 10.685 1.00 10.23 193 GLY A C 1
ATOM 1410 O O . GLY A 1 193 ? 16.395 11.201 11.378 1.00 10.40 193 GLY A O 1
ATOM 1411 N N . ASN A 1 194 ? 15.427 12.313 9.708 1.00 8.64 194 ASN A N 1
ATOM 1412 C CA . ASN A 1 194 ? 16.660 12.990 9.323 1.00 7.98 194 ASN A CA 1
ATOM 1413 C C . ASN A 1 194 ? 16.686 14.450 9.734 1.00 7.17 194 ASN A C 1
ATOM 1414 O O . ASN A 1 194 ? 15.674 15.018 10.179 1.00 7.63 194 ASN A O 1
ATOM 1419 N N . TRP A 1 195 ? 17.855 15.054 9.579 1.00 7.41 195 TRP A N 1
ATOM 1420 C CA . TRP A 1 195 ? 18.032 16.430 9.993 1.00 7.90 195 TRP A CA 1
ATOM 1421 C C . TRP A 1 195 ? 19.227 17.020 9.296 1.00 7.53 195 TRP A C 1
ATOM 1422 O O . TRP A 1 195 ? 19.991 16.311 8.639 1.00 7.98 195 TRP A O 1
ATOM 1433 N N . ILE A 1 196 ? 19.366 18.326 9.435 1.00 7.33 196 ILE A N 1
ATOM 1434 C CA . ILE A 1 196 ? 20.523 19.053 8.918 1.00 8.31 196 ILE A CA 1
ATOM 1435 C C . ILE A 1 196 ? 21.017 19.868 10.102 1.00 7.21 196 ILE A C 1
ATOM 1436 O O . ILE A 1 196 ? 20.257 20.658 10.673 1.00 8.02 196 ILE A O 1
ATOM 1441 N N . GLN A 1 197 ? 22.274 19.669 10.489 1.00 7.92 197 GLN A N 1
ATOM 1442 C CA . GLN A 1 197 ? 22.845 20.403 11.600 1.00 8.50 197 GLN A CA 1
ATOM 1443 C C . GLN A 1 197 ? 23.906 21.342 11.048 1.00 9.55 197 GLN A C 1
ATOM 1444 O O . GLN A 1 197 ? 24.871 20.902 10.390 1.00 10.64 197 GLN A O 1
ATOM 1450 N N . VAL A 1 198 ? 23.699 22.635 11.260 1.00 9.47 198 VAL A N 1
ATOM 1451 C CA . VAL A 1 198 ? 24.607 23.651 10.760 1.00 9.98 198 VAL A CA 1
ATOM 1452 C C . VAL A 1 198 ? 25.386 24.151 11.963 1.00 11.51 198 VAL A C 1
ATOM 1453 O O . VAL A 1 198 ? 24.819 24.679 12.913 1.00 9.81 198 VAL A O 1
ATOM 1457 N N . SER A 1 199 ? 26.694 23.966 11.946 1.00 13.09 199 SER A N 1
ATOM 1458 C CA . SER A 1 199 ? 27.476 24.376 13.087 1.00 15.99 199 SER A CA 1
ATOM 1459 C C . SER A 1 199 ? 28.903 24.654 12.683 1.00 18.74 199 SER A C 1
ATOM 1460 O O . SER A 1 199 ? 29.446 23.992 11.794 1.00 20.10 199 SER A O 1
ATOM 1463 N N . ASN A 1 200 ? 29.494 25.664 13.307 1.00 20.93 200 ASN A N 1
ATOM 1464 C CA . ASN A 1 200 ? 30.896 25.988 13.068 1.00 24.23 200 ASN A CA 1
ATOM 1465 C C . ASN A 1 200 ? 31.271 26.030 11.582 1.00 24.63 200 ASN A C 1
ATOM 1466 O O . ASN A 1 200 ? 32.309 25.486 11.177 1.00 27.08 200 ASN A O 1
ATOM 1471 N N . GLY A 1 201 ? 30.431 26.685 10.783 1.00 25.35 201 GLY A N 1
ATOM 1472 C CA . GLY A 1 201 ? 30.658 26.813 9.350 1.00 25.07 201 GLY A CA 1
ATOM 1473 C C . GLY A 1 201 ? 30.562 25.495 8.610 1.00 24.79 201 GLY A C 1
ATOM 1474 O O . GLY A 1 201 ? 31.440 25.148 7.822 1.00 25.32 201 GLY A O 1
ATOM 1475 N N . GLN A 1 202 ? 29.473 24.768 8.821 1.00 24.14 202 GLN A N 1
ATOM 1476 C CA . GLN A 1 202 ? 29.333 23.469 8.184 1.00 21.89 202 GLN A CA 1
ATOM 1477 C C . GLN A 1 202 ? 27.889 22.972 8.285 1.00 19.35 202 GLN A C 1
ATOM 1478 O O . GLN A 1 202 ? 27.383 22.827 9.398 1.00 17.05 202 GLN A O 1
ATOM 1484 N N . ALA A 1 203 ? 27.239 22.715 7.147 1.00 16.86 203 ALA A N 1
ATOM 1485 C CA . ALA A 1 203 ? 25.854 22.200 7.133 1.00 14.03 203 ALA A CA 1
ATOM 1486 C C . ALA A 1 203 ? 26.005 20.715 6.843 1.00 13.59 203 ALA A C 1
ATOM 1487 O O . ALA A 1 203 ? 26.419 20.323 5.745 1.00 14.53 203 ALA A O 1
ATOM 1489 N N . VAL A 1 204 ? 25.644 19.891 7.817 1.00 11.43 204 VAL A N 1
ATOM 1490 C CA . VAL A 1 204 ? 25.814 18.455 7.693 1.00 11.80 204 VAL A CA 1
ATOM 1491 C C . VAL A 1 204 ? 24.505 17.690 7.793 1.00 10.16 204 VAL A C 1
ATOM 1492 O O . VAL A 1 204 ? 23.687 17.947 8.711 1.00 10.09 204 VAL A O 1
ATOM 1496 N N . LEU A 1 205 ? 24.317 16.744 6.877 1.00 9.87 205 LEU A N 1
ATOM 1497 C CA . LEU A 1 205 ? 23.127 15.903 6.861 1.00 8.59 205 LEU A CA 1
ATOM 1498 C C . LEU A 1 205 ? 23.273 14.752 7.850 1.00 9.14 205 LEU A C 1
ATOM 1499 O O . LEU A 1 205 ? 24.358 14.183 7.992 1.00 10.25 205 LEU A O 1
ATOM 1504 N N . GLY A 1 206 ? 22.191 14.411 8.538 1.00 8.92 206 GLY A N 1
ATOM 1505 C CA . GLY A 1 206 ? 22.225 13.300 9.462 1.00 9.97 206 GLY A CA 1
ATOM 1506 C C . GLY A 1 206 ? 20.921 12.536 9.438 1.00 10.16 206 GLY A C 1
ATOM 1507 O O . GLY A 1 206 ? 19.892 13.029 8.966 1.00 8.69 206 GLY A O 1
ATOM 1508 N N . GLY A 1 207 ? 20.955 11.301 9.940 1.00 10.62 207 GLY A N 1
ATOM 1509 C CA . GLY A 1 207 ? 19.753 10.497 9.988 1.00 12.91 207 GLY A CA 1
ATOM 1510 C C . GLY A 1 207 ? 19.944 9.207 9.220 1.00 11.30 207 GLY A C 1
ATOM 1511 O O . GLY A 1 207 ? 20.752 9.140 8.309 1.00 12.32 207 GLY A O 1
ATOM 1512 N N . PRO A 1 208 ? 19.128 8.199 9.517 1.00 12.69 208 PRO A N 1
ATOM 1513 C CA . PRO A 1 208 ? 19.232 6.894 8.870 1.00 14.91 208 PRO A CA 1
ATOM 1514 C C . PRO A 1 208 ? 18.517 6.683 7.572 1.00 15.56 208 PRO A C 1
ATOM 1515 O O . PRO A 1 208 ? 18.702 5.647 6.942 1.00 15.68 208 PRO A O 1
ATOM 1519 N N . ASN A 1 209 ? 17.696 7.637 7.158 1.00 14.09 209 ASN A N 1
ATOM 1520 C CA . ASN A 1 209 ? 16.944 7.459 5.937 1.00 14.99 209 ASN A CA 1
ATOM 1521 C C . ASN A 1 209 ? 17.568 8.191 4.755 1.00 13.78 209 ASN A C 1
ATOM 1522 O O . ASN A 1 209 ? 18.462 9.024 4.912 1.00 14.74 209 ASN A O 1
ATOM 1527 N N . THR A 1 210 ? 17.145 7.825 3.550 1.00 15.96 210 THR A N 1
ATOM 1528 C CA . THR A 1 210 ? 17.719 8.431 2.364 1.00 15.72 210 THR A CA 1
ATOM 1529 C C . THR A 1 210 ? 17.157 9.808 2.083 1.00 14.32 210 THR A C 1
ATOM 1530 O O . THR A 1 210 ? 15.959 10.008 2.023 1.00 14.26 210 THR A O 1
ATOM 1534 N N . THR A 1 211 ? 18.066 10.739 1.905 1.00 13.54 211 THR A N 1
ATOM 1535 C CA . THR A 1 211 ? 17.723 12.119 1.612 1.00 12.45 211 THR A CA 1
ATOM 1536 C C . THR A 1 211 ? 17.947 12.339 0.128 1.00 12.97 211 THR A C 1
ATOM 1537 O O . THR A 1 211 ? 18.815 11.704 -0.500 1.00 13.09 211 THR A O 1
ATOM 1541 N N . TRP A 1 212 ? 17.156 13.229 -0.455 1.00 12.56 212 TRP A N 1
ATOM 1542 C CA . TRP A 1 212 ? 17.295 13.512 -1.867 1.00 13.41 212 TRP A CA 1
ATOM 1543 C C . TRP A 1 212 ? 17.468 14.997 -2.148 1.00 13.28 212 TRP A C 1
ATOM 1544 O O . TRP A 1 212 ? 17.002 15.867 -1.394 1.00 14.04 212 TRP A O 1
ATOM 1555 N N . VAL A 1 213 ? 18.157 15.310 -3.230 1.00 12.94 213 VAL A N 1
ATOM 1556 C CA . VAL A 1 213 ? 18.309 16.706 -3.612 1.00 12.36 213 VAL A CA 1
ATOM 1557 C C . VAL A 1 213 ? 17.813 16.813 -5.038 1.00 10.71 213 VAL A C 1
ATOM 1558 O O . VAL A 1 213 ? 18.124 15.966 -5.889 1.00 10.74 213 VAL A O 1
ATOM 1562 N N . PHE A 1 214 ? 17.038 17.863 -5.284 1.00 9.76 214 PHE A N 1
ATOM 1563 C CA . PHE A 1 214 ? 16.456 18.139 -6.587 1.00 9.32 214 PHE A CA 1
ATOM 1564 C C . PHE A 1 214 ? 16.887 19.520 -7.074 1.00 9.68 214 PHE A C 1
ATOM 1565 O O . PHE A 1 214 ? 16.731 20.513 -6.357 1.00 10.19 214 PHE A O 1
ATOM 1573 N N . LYS A 1 215 ? 17.469 19.571 -8.270 1.00 9.87 215 LYS A N 1
ATOM 1574 C CA 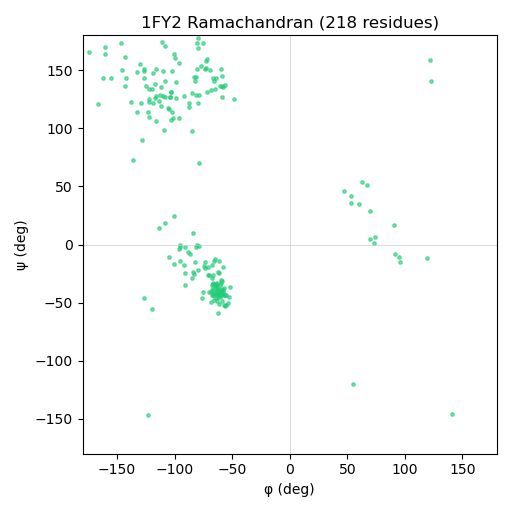. LYS A 1 215 ? 17.832 20.837 -8.890 1.00 10.76 215 LYS A CA 1
ATOM 1575 C C . LYS A 1 215 ? 17.266 20.789 -10.311 1.00 9.66 215 LYS A C 1
ATOM 1576 O O . LYS A 1 215 ? 17.064 19.721 -10.865 1.00 10.33 215 LYS A O 1
ATOM 1582 N N . ALA A 1 216 ? 17.022 21.961 -10.886 1.00 9.82 216 ALA A N 1
ATOM 1583 C CA . ALA A 1 216 ? 16.440 22.030 -12.219 1.00 11.08 216 ALA A CA 1
ATOM 1584 C C . ALA A 1 216 ? 17.273 21.326 -13.275 1.00 12.44 216 ALA A C 1
ATOM 1585 O O . ALA A 1 216 ? 18.472 21.578 -13.407 1.00 12.32 216 ALA A O 1
ATOM 1587 N N . GLY A 1 217 ? 16.616 20.439 -14.006 1.00 11.41 217 GLY A N 1
ATOM 1588 C CA . GLY A 1 217 ? 17.285 19.706 -15.071 1.00 12.89 217 GLY A CA 1
ATOM 1589 C C . GLY A 1 217 ? 18.216 18.620 -14.591 1.00 13.47 217 GLY A C 1
ATOM 1590 O O . GLY A 1 217 ? 18.917 18.018 -15.410 1.00 16.40 217 GLY A O 1
ATOM 1591 N N . GLU A 1 218 ? 18.231 18.355 -13.292 1.00 12.48 218 GLU A N 1
ATOM 1592 C CA . GLU A 1 218 ? 19.114 17.334 -12.745 1.00 13.20 218 GLU A CA 1
ATOM 1593 C C . GLU A 1 218 ? 18.356 16.206 -12.114 1.00 12.24 218 GLU A C 1
ATOM 1594 O O . GLU A 1 218 ? 17.363 16.422 -11.413 1.00 14.22 218 GLU A O 1
ATOM 1600 N N . GLU A 1 219 ? 18.823 14.993 -12.373 1.00 12.76 219 GLU A N 1
ATOM 1601 C CA . GLU A 1 219 ? 18.244 13.808 -11.787 1.00 12.89 219 GLU A CA 1
ATOM 1602 C C . GLU A 1 219 ? 18.354 13.932 -10.270 1.00 11.09 219 GLU A C 1
ATOM 1603 O O . GLU A 1 219 ? 19.272 14.577 -9.745 1.00 11.91 219 GLU A O 1
ATOM 1609 N N . ALA A 1 220 ? 17.409 13.310 -9.590 1.00 12.27 220 ALA A N 1
ATOM 1610 C CA . ALA A 1 220 ? 17.425 13.321 -8.135 1.00 12.39 220 ALA A CA 1
ATOM 1611 C C . ALA A 1 220 ? 18.721 12.657 -7.656 1.00 12.62 220 ALA A C 1
ATOM 1612 O O . ALA A 1 220 ? 19.123 11.614 -8.203 1.00 13.60 220 ALA A O 1
ATOM 1614 N N . VAL A 1 221 ? 19.380 13.244 -6.662 1.00 12.01 221 VAL A N 1
ATOM 1615 C CA . VAL A 1 221 ? 20.615 12.677 -6.137 1.00 12.11 221 VAL A CA 1
ATOM 1616 C C . VAL A 1 221 ? 20.397 12.271 -4.686 1.00 12.24 221 VAL A C 1
ATOM 1617 O O . VAL A 1 221 ? 19.900 13.063 -3.880 1.00 12.52 221 VAL A O 1
ATOM 1621 N N . ALA A 1 222 ? 20.735 11.027 -4.360 1.00 10.83 222 ALA A N 1
ATOM 1622 C CA . ALA A 1 222 ? 20.577 10.512 -2.998 1.00 11.78 222 ALA A CA 1
ATOM 1623 C C . ALA A 1 222 ? 21.818 10.905 -2.220 1.00 13.20 222 ALA A C 1
ATOM 1624 O O . ALA A 1 222 ? 22.969 10.694 -2.678 1.00 14.64 222 ALA A O 1
ATOM 1626 N N . LEU A 1 223 ? 21.576 11.480 -1.047 1.00 13.26 223 LEU A N 1
ATOM 1627 C CA . LEU A 1 223 ? 22.618 11.948 -0.178 1.00 14.93 223 LEU A CA 1
ATOM 1628 C C . LEU A 1 223 ? 22.700 11.037 1.021 1.00 15.12 223 LEU A C 1
ATOM 1629 O O . LEU A 1 223 ? 21.695 10.571 1.559 1.00 17.31 223 LEU A O 1
ATOM 1634 N N . GLU A 1 224 ? 23.937 10.799 1.418 1.00 16.06 224 GLU A N 1
ATOM 1635 C CA . GLU A 1 224 ? 24.232 9.947 2.538 1.00 14.57 224 GLU A CA 1
ATOM 1636 C C . GLU A 1 224 ? 24.444 10.729 3.824 1.00 13.26 224 GLU A C 1
ATOM 1637 O O . GLU A 1 224 ? 24.808 11.893 3.797 1.00 11.55 224 GLU A O 1
ATOM 1643 N N . ALA A 1 225 ? 24.232 10.066 4.953 1.00 12.75 225 ALA A N 1
ATOM 1644 C CA . ALA A 1 225 ? 24.452 10.706 6.241 1.00 11.57 225 ALA A CA 1
ATOM 1645 C C . ALA A 1 225 ? 25.906 11.199 6.237 1.00 11.93 225 ALA A C 1
ATOM 1646 O O . ALA A 1 225 ? 26.816 10.478 5.785 1.00 11.04 225 ALA A O 1
ATOM 1648 N N . GLY A 1 226 ? 26.127 12.408 6.739 1.00 11.65 226 GLY A N 1
ATOM 1649 C CA . GLY A 1 226 ? 27.451 12.993 6.775 1.00 12.78 226 GLY A CA 1
ATOM 1650 C C . GLY A 1 226 ? 27.737 13.893 5.593 1.00 12.85 226 GLY A C 1
ATOM 1651 O O . GLY A 1 226 ? 28.743 14.601 5.560 1.00 12.79 226 GLY A O 1
ATOM 1652 N N . HIS A 1 227 ? 26.866 13.858 4.594 1.00 12.35 227 HIS A N 1
ATOM 1653 C CA . HIS A 1 227 ? 27.056 14.713 3.438 1.00 12.54 227 HIS A CA 1
ATOM 1654 C C . HIS A 1 227 ? 27.078 16.168 3.909 1.00 14.60 227 HIS A C 1
ATOM 1655 O O . HIS A 1 227 ? 26.257 16.581 4.741 1.00 13.46 227 HIS A O 1
ATOM 1662 N N . ARG A 1 228 ? 28.006 16.954 3.380 1.00 15.51 228 ARG A N 1
ATOM 1663 C CA . ARG A 1 228 ? 28.130 18.355 3.745 1.00 19.31 228 ARG A CA 1
ATOM 1664 C C . ARG A 1 228 ? 27.650 19.206 2.573 1.00 19.85 228 ARG A C 1
ATOM 1665 O O . ARG A 1 228 ? 28.079 19.008 1.424 1.00 21.06 228 ARG A O 1
ATOM 1673 N N . PHE A 1 229 ? 26.714 20.113 2.846 1.00 20.56 229 PHE A N 1
ATOM 1674 C CA . PHE A 1 229 ? 26.165 20.965 1.797 1.00 21.84 229 PHE A CA 1
ATOM 1675 C C . PHE A 1 229 ? 27.083 22.130 1.448 1.00 23.27 229 PHE A C 1
ATOM 1676 O O . PHE A 1 229 ? 28.016 22.427 2.227 1.00 24.44 229 PHE A O 1
#

Nearest PDB structures (foldseek):
  1fye-assembly1_A  TM=1.004E+00  e=2.076E-47  Salmonella enterica subsp. enterica serovar Typhimurium
  6a4s-assembly1_B  TM=9.978E-01  e=1.253E-45  Salmonella enterica subsp. enterica serovar Typhimurium str. LT2
  7ffp-assembly1_A-2  TM=9.629E-01  e=5.253E-25  Xenopus laevis
  7c9b-assembly1_A-2  TM=9.624E-01  e=1.899E-24  Xenopus laevis
  6iru-assembly2_B  TM=7.293E-01  e=1.837E-12  Deinococcus radiodurans R1 = ATCC 13939 = DSM 20539

B-factor: mean 13.24, std 5.57, range [5.18, 31.63]

Solvent-accessible surface area: 9802 Å² total; per-residue (Å²): 80,30,0,0,0,0,0,11,21,49,50,130,86,116,61,44,0,71,22,0,39,78,21,0,58,124,11,9,135,74,44,134,36,4,8,0,0,0,1,0,10,87,143,65,90,56,70,98,18,2,64,92,0,26,127,30,0,58,110,46,41,5,64,17,48,0,4,46,118,42,116,78,41,74,32,21,0,100,164,3,60,0,0,0,0,0,8,37,18,0,17,31,0,0,51,30,0,65,98,108,43,2,25,64,24,0,10,71,43,0,130,200,34,0,0,0,1,0,4,15,1,0,0,3,0,0,0,30,13,2,95,6,26,63,50,136,97,85,44,96,2,95,36,98,94,12,5,89,17,6,99,36,2,0,3,2,58,20,92,107,69,50,46,116,181,8,62,123,21,6,121,115,4,83,130,19,24,0,0,0,0,12,88,4,1,45,0,32,18,37,135,68,82,16,32,3,8,13,116,72,72,0,84,14,2,87,40,86,88,149,30,78,53,14,108,66,26,54,135,88

InterPro domains:
  IPR005320 Peptidase S51 [PF03575] (3-204)
  IPR005320 Peptidase S51 [cd03146] (2-215)
  IPR023172 Peptidase S51, dipeptidase E [MF_00510] (1-215)
  IPR029062 Class I glutamine amidotransferase-like [G3DSA:3.40.50.880] (1-229)
  IPR029062 Class I glutamine amidotransferase-like [SSF52317] (1-221)

Sequence (220 aa):
MELLLLSNSTLPGKAWLEHALPLIANQLNGRRSAVFIPFAGVTQTWDEYTDKTAEVLAPLGVNVTGIHRVADPLAAIEKAEIIIVGGGNTFQLLKESRERGLLAPMADRVKRGALYIGWSAGANLACPTIRTTNDMPIVDPNGFDALDLFPLQINPHFTNTREQRIRELLVVAPELTVIGLPEGNWIQVSNGQAVLGGPNTTWVFKAGEEAVALEAGHRF

Secondary structure (DSSP, 8-state):
-EEEEES-S--TTS-TTTTTHHHHHHHHTT--EEEEE-TT--SS-HHHHHHHHHHHHGGGT-EEEETTSSS-HHHHHHH-SEEEE--S-HHHHHHHHHHTT-HHHHHHHHHTT-EEEEETHHHHHTSSBSTT--S---S--S-SB----SSSEEE-S----HHHHHHHHHHHSTT-EEEE--TT-EEEE-SS-EEEESSSPEEEEETTEEEEEE-TT-B-